Protein AF-A0A182T0W2-F1 (afdb_monomer)

Nearest PDB structures (foldseek):
  6d30-assembly1_A  TM=5.372E-01  e=3.776E-01  Homo sapiens
  5v1m-assembly1_A  TM=4.874E-01  e=2.687E-01  Homo sapiens
  3aei-assembly1_A  TM=3.161E-01  e=7.186E+00  Thermococcus sp. JCM 11816

InterPro domains:
  IPR009060 UBA-like superfamily [SSF46934] (22-67)
  IPR009097 Cyclic phosphodiesterase [SSF55144] (70-135)
  IPR015940 Ubiquitin-associated domain [PF22562] (23-66)
  IPR015940 Ubiquitin-associated domain [PS50030] (14-58)
  IPR015940 Ubiquitin-associated domain [SM00165] (19-57)

Solvent-accessible surface area (backbone atoms only — not comparable to full-atom values): 12554 Å² total; per-residue (Å²): 135,89,82,82,80,84,84,89,71,85,76,83,78,76,72,70,83,72,82,71,50,55,62,57,52,38,46,73,74,66,44,55,67,69,50,40,31,43,23,28,35,76,51,62,55,76,45,50,68,62,19,52,53,49,46,66,76,41,71,85,44,87,66,59,82,58,94,66,61,45,78,45,68,40,70,48,64,68,66,68,74,63,34,53,52,51,53,52,50,52,54,49,44,39,72,76,71,42,89,54,80,50,74,80,53,76,74,37,27,65,53,39,63,82,43,70,43,52,37,83,46,30,61,55,55,48,44,36,53,53,54,51,62,67,40,90,79,56,64,79,93,58,88,78,54,70,42,83,45,77,54,96,54,39,43,35,38,36,51,34,68,73,52,42,55,49,50,49,51,54,33,51,52,43,49,51,49,44,33,76,75,30,82,90,41,61,80,74,69,81,97,63,88,66,81,53,47,45,43,73,36,46,83,60,82,83,123

Secondary structure (DSSP, 8-state):
-PPPPP---------------HHHHHHHTT--HHHHHHHHHHTTT--HHHHHHHHHHTTT-TTTT---PEEEEEEEPP-THHHHHHHHHHHHHHHHH---GGGGS-S-EEEEEEEEE-GGGHHHHHHHHHHHHHSTT-S--SPPPEEEEE-SS-EEEEEPHHHHHHHHHHHHHHHHHHHHH-GGGGGG-SS-----BS---------

Sequence (207 aa):
MAALPPRKHPTPTKISKQHLTPLQILLQMGFPKHRAEKALAATGNRGVQLASDWLLAHVNDPFLDECAPREYILYACPTGPFLQQLENFWAQSRETCGWNGAHNFTPHITLVSFFKAPDECAPQLSKALKELMNLPGARIDRPIGLELYTSPNFMGFFVAEDDANYLKRLALQYVKEVSHSSEHLCWLLPPYLNPFVLLDLLETNLL

pLDDT: mean 79.29, std 18.55, range [27.72, 95.5]

Organism: NCBI:txid74869

Structure (mmCIF, N/CA/C/O backbone):
data_AF-A0A182T0W2-F1
#
_entry.id   AF-A0A182T0W2-F1
#
loop_
_atom_site.group_PDB
_atom_site.id
_atom_site.type_symbol
_atom_site.label_atom_id
_atom_site.label_alt_id
_atom_site.label_comp_id
_atom_site.label_asym_id
_atom_site.label_entity_id
_atom_site.label_seq_id
_atom_site.pdbx_PDB_ins_code
_atom_site.Cartn_x
_atom_site.Cartn_y
_atom_site.Cartn_z
_atom_site.occupancy
_atom_site.B_iso_or_equiv
_atom_site.auth_seq_id
_atom_site.auth_comp_id
_atom_site.auth_asym_id
_atom_site.auth_atom_id
_atom_site.pdbx_PDB_model_num
ATOM 1 N N . MET A 1 1 ? 65.888 -23.589 -6.785 1.00 45.94 1 MET A N 1
ATOM 2 C CA . MET A 1 1 ? 64.441 -23.296 -6.895 1.00 45.94 1 MET A CA 1
ATOM 3 C C . MET A 1 1 ? 64.304 -21.839 -7.314 1.00 45.94 1 MET A C 1
ATOM 5 O O . MET A 1 1 ? 64.905 -20.994 -6.667 1.00 45.94 1 MET A O 1
ATOM 9 N N . ALA A 1 2 ? 63.666 -21.566 -8.454 1.00 42.69 2 ALA A N 1
ATOM 10 C CA . ALA A 1 2 ? 63.665 -20.252 -9.102 1.00 42.69 2 ALA A CA 1
ATOM 11 C C . ALA A 1 2 ? 62.766 -19.238 -8.368 1.00 42.69 2 ALA A C 1
ATOM 13 O O . ALA A 1 2 ? 61.629 -19.556 -8.029 1.00 42.69 2 ALA A O 1
ATOM 14 N N . ALA A 1 3 ? 63.275 -18.025 -8.141 1.00 51.19 3 ALA A N 1
ATOM 15 C CA . ALA A 1 3 ? 62.521 -16.910 -7.571 1.00 51.19 3 ALA A CA 1
ATOM 16 C C . ALA A 1 3 ? 61.783 -16.140 -8.681 1.00 51.19 3 ALA A C 1
ATOM 18 O O . ALA A 1 3 ? 62.370 -15.817 -9.714 1.00 51.19 3 ALA A O 1
ATOM 19 N N . LEU A 1 4 ? 60.496 -15.855 -8.466 1.00 49.53 4 LEU A N 1
ATOM 20 C CA . LEU A 1 4 ? 59.667 -15.073 -9.387 1.00 49.53 4 LEU A CA 1
ATOM 21 C C . LEU A 1 4 ? 60.066 -13.582 -9.358 1.00 49.53 4 LEU A C 1
ATOM 23 O O . LEU A 1 4 ? 60.377 -13.061 -8.284 1.00 49.53 4 LEU A O 1
ATOM 27 N N . PRO A 1 5 ? 60.040 -12.871 -10.501 1.00 58.31 5 PRO A N 1
ATOM 28 C CA . PRO A 1 5 ? 60.439 -11.469 -10.561 1.00 58.31 5 PRO A CA 1
ATOM 29 C C . PRO A 1 5 ? 59.385 -10.532 -9.935 1.00 58.31 5 PRO A C 1
ATOM 31 O O . PRO A 1 5 ? 58.189 -10.836 -9.949 1.00 58.31 5 PRO A O 1
ATOM 34 N N . PRO A 1 6 ? 59.799 -9.360 -9.415 1.00 54.47 6 PRO A N 1
ATOM 35 C CA . PRO A 1 6 ? 58.902 -8.417 -8.757 1.00 54.47 6 PRO A CA 1
ATOM 36 C C . PRO A 1 6 ? 57.998 -7.719 -9.780 1.00 54.47 6 PRO A C 1
ATOM 38 O O . PRO A 1 6 ? 58.465 -7.116 -10.750 1.00 54.47 6 PRO A O 1
ATOM 41 N N . ARG A 1 7 ? 56.684 -7.770 -9.543 1.00 50.34 7 ARG A N 1
ATOM 42 C CA . ARG A 1 7 ? 55.667 -7.122 -10.380 1.00 50.34 7 ARG A CA 1
ATOM 43 C C . ARG A 1 7 ? 55.738 -5.600 -10.187 1.00 50.34 7 ARG A C 1
ATOM 45 O O . ARG A 1 7 ? 55.157 -5.047 -9.259 1.00 50.34 7 ARG A O 1
ATOM 52 N N . LYS A 1 8 ? 56.478 -4.913 -11.061 1.00 51.88 8 LYS A N 1
ATOM 53 C CA . LYS A 1 8 ? 56.436 -3.451 -11.209 1.00 51.88 8 LYS A CA 1
ATOM 54 C C . LYS A 1 8 ? 55.145 -3.107 -11.943 1.00 51.88 8 LYS A C 1
ATOM 56 O O . LYS A 1 8 ? 55.078 -3.411 -13.118 1.00 51.88 8 LYS A O 1
ATOM 61 N N . HIS A 1 9 ? 54.135 -2.602 -11.234 1.00 42.94 9 HIS A N 1
ATOM 62 C CA . HIS A 1 9 ? 53.026 -1.729 -11.672 1.00 42.94 9 HIS A CA 1
ATOM 63 C C . HIS A 1 9 ? 51.821 -1.971 -10.741 1.00 42.94 9 HIS A C 1
ATOM 65 O O . HIS A 1 9 ? 51.136 -2.985 -10.882 1.00 42.94 9 HIS A O 1
ATOM 71 N N . PRO A 1 10 ? 51.529 -1.062 -9.794 1.00 44.97 10 PRO A N 1
ATOM 72 C CA . PRO A 1 10 ? 50.215 -1.007 -9.174 1.00 44.97 10 PRO A CA 1
ATOM 73 C C . PRO A 1 10 ? 49.232 -0.507 -10.237 1.00 44.97 10 PRO A C 1
ATOM 75 O O . PRO A 1 10 ? 49.340 0.628 -10.700 1.00 44.97 10 PRO A O 1
ATOM 78 N N . THR A 1 11 ? 48.294 -1.351 -10.658 1.00 48.97 11 THR A N 1
ATOM 79 C CA . THR A 1 11 ? 47.145 -0.916 -11.456 1.00 48.97 11 THR A CA 1
ATOM 80 C C . THR A 1 11 ? 46.391 0.144 -10.648 1.00 48.97 11 THR A C 1
ATOM 82 O O . THR A 1 11 ? 46.035 -0.127 -9.498 1.00 48.97 11 THR A O 1
ATOM 85 N N . PRO A 1 12 ? 46.132 1.350 -11.180 1.00 43.62 12 PRO A N 1
ATOM 86 C CA . PRO A 1 12 ? 45.357 2.345 -10.464 1.00 43.62 12 PRO A CA 1
ATOM 87 C C . PRO A 1 12 ? 43.878 1.995 -10.621 1.00 43.62 12 PRO A C 1
ATOM 89 O O . PRO A 1 12 ? 43.153 2.645 -11.368 1.00 43.62 12 PRO A O 1
ATOM 92 N N . THR A 1 13 ? 43.393 0.977 -9.911 1.00 43.81 13 THR A N 1
ATOM 93 C CA . THR A 1 13 ? 41.950 0.771 -9.764 1.00 43.81 13 THR A CA 1
ATOM 94 C C . THR A 1 13 ? 41.436 1.770 -8.729 1.00 43.81 13 THR A C 1
ATOM 96 O O . THR A 1 13 ? 41.026 1.422 -7.625 1.00 43.81 13 THR A O 1
ATOM 99 N N . LYS A 1 14 ? 41.462 3.061 -9.082 1.00 42.50 14 LYS A N 1
ATOM 100 C CA . LYS A 1 14 ? 40.555 4.038 -8.480 1.00 42.50 14 LYS A CA 1
ATOM 101 C C . LYS A 1 14 ? 39.162 3.707 -9.008 1.00 42.50 14 LYS A C 1
ATOM 103 O O . LYS A 1 14 ? 38.668 4.355 -9.923 1.00 42.50 14 LYS A O 1
ATOM 108 N N . ILE A 1 15 ? 38.545 2.671 -8.441 1.00 47.75 15 ILE A N 1
ATOM 109 C CA . ILE A 1 15 ? 37.096 2.515 -8.498 1.00 47.75 15 ILE A CA 1
ATOM 110 C C . ILE A 1 15 ? 36.572 3.692 -7.686 1.00 47.75 15 ILE A C 1
ATOM 112 O O . ILE A 1 15 ? 36.505 3.643 -6.456 1.00 47.75 15 ILE A O 1
ATOM 116 N N . SER A 1 16 ? 36.267 4.797 -8.367 1.00 46.62 16 SER A N 1
ATOM 117 C CA . SER A 1 16 ? 35.262 5.702 -7.844 1.00 46.62 16 SER A CA 1
ATOM 118 C C . SER A 1 16 ? 34.059 4.808 -7.567 1.00 46.62 16 SER A C 1
ATOM 120 O O . SER A 1 16 ? 33.586 4.100 -8.455 1.00 46.62 16 SER A O 1
ATOM 122 N N . LYS A 1 17 ? 33.628 4.724 -6.308 1.00 50.34 17 LYS A N 1
ATOM 123 C CA . LYS A 1 17 ? 32.372 4.062 -5.959 1.00 50.34 17 LYS A CA 1
ATOM 124 C C . LYS A 1 17 ? 31.250 4.891 -6.587 1.00 50.34 17 LYS A C 1
ATOM 126 O O . LYS A 1 17 ? 30.609 5.683 -5.907 1.00 50.34 17 LYS A O 1
ATOM 131 N N . GLN A 1 18 ? 31.065 4.783 -7.901 1.00 57.34 18 GLN A N 1
ATOM 132 C CA . GLN A 1 18 ? 29.839 5.202 -8.549 1.00 57.34 18 GLN A CA 1
ATOM 133 C C . GLN A 1 18 ? 28.760 4.322 -7.939 1.00 57.34 18 GLN A C 1
ATOM 135 O O . GLN A 1 18 ? 28.786 3.099 -8.072 1.00 57.34 18 GLN A O 1
ATOM 140 N N . HIS A 1 19 ? 27.879 4.945 -7.167 1.00 74.88 19 HIS A N 1
ATOM 141 C CA . HIS A 1 19 ? 26.757 4.263 -6.558 1.00 74.88 19 HIS A CA 1
ATOM 142 C C . HIS A 1 19 ? 25.772 3.901 -7.675 1.00 74.88 19 HIS A C 1
ATOM 144 O O . HIS A 1 19 ? 24.922 4.709 -8.047 1.00 74.88 19 HIS A O 1
ATOM 150 N N . LEU A 1 20 ? 25.951 2.716 -8.264 1.00 85.06 20 LEU A N 1
ATOM 151 C CA . LEU A 1 20 ? 25.070 2.198 -9.303 1.00 85.06 20 LEU A CA 1
ATOM 152 C C . LEU A 1 20 ? 23.651 2.059 -8.747 1.00 85.06 20 LEU A C 1
ATOM 154 O O . LEU A 1 20 ? 23.441 1.646 -7.605 1.00 85.06 20 LEU A O 1
ATOM 158 N N . THR A 1 21 ? 22.669 2.416 -9.565 1.00 90.75 21 THR A N 1
ATOM 159 C CA . THR A 1 21 ? 21.258 2.212 -9.223 1.00 90.75 21 THR A CA 1
ATOM 160 C C . THR A 1 21 ? 20.923 0.715 -9.211 1.00 90.75 21 THR A C 1
ATOM 162 O O . THR A 1 21 ? 21.562 -0.055 -9.936 1.00 90.75 21 THR A O 1
ATOM 165 N N . PRO A 1 22 ? 19.898 0.275 -8.455 1.00 92.38 22 PRO A N 1
ATOM 166 C CA . PRO A 1 22 ? 19.466 -1.121 -8.474 1.00 92.38 22 PRO A CA 1
ATOM 167 C C . PRO A 1 22 ? 19.184 -1.650 -9.887 1.00 92.38 22 PRO A C 1
ATOM 169 O O . PRO A 1 22 ? 19.584 -2.762 -10.219 1.00 92.38 22 PRO A O 1
ATOM 172 N N . LEU A 1 23 ? 18.582 -0.820 -10.746 1.00 93.38 23 LEU A N 1
ATOM 173 C CA . LEU A 1 23 ? 18.335 -1.153 -12.148 1.00 93.38 23 LEU A CA 1
ATOM 174 C C . LEU A 1 23 ? 19.639 -1.408 -12.914 1.00 93.38 23 LEU A C 1
ATOM 176 O O . LEU A 1 23 ? 19.764 -2.430 -13.578 1.00 93.38 23 LEU A O 1
ATOM 180 N N . GLN A 1 24 ? 20.633 -0.524 -12.794 1.00 93.88 24 GLN A N 1
ATOM 181 C CA . GLN A 1 24 ? 21.927 -0.696 -13.469 1.00 93.88 24 GLN A CA 1
ATOM 182 C C . GLN A 1 24 ? 22.637 -1.985 -13.050 1.00 93.88 24 GLN A C 1
ATOM 184 O O . GLN A 1 24 ? 23.246 -2.641 -13.891 1.00 93.88 24 GLN A O 1
ATOM 189 N N . ILE A 1 25 ? 22.540 -2.362 -11.774 1.00 94.38 25 ILE A N 1
ATOM 190 C CA . ILE A 1 25 ? 23.131 -3.607 -11.277 1.00 94.38 25 ILE A CA 1
ATOM 191 C C . ILE A 1 25 ? 22.419 -4.817 -11.899 1.00 94.38 25 ILE A C 1
ATOM 193 O O . ILE A 1 25 ? 23.088 -5.717 -12.398 1.00 94.38 25 ILE A O 1
ATOM 197 N N . LEU A 1 26 ? 21.082 -4.822 -11.952 1.00 94.12 26 LEU A N 1
ATOM 198 C CA . LEU A 1 26 ? 20.315 -5.902 -12.593 1.00 94.12 26 LEU A CA 1
ATOM 199 C C . LEU A 1 26 ? 20.622 -6.028 -14.093 1.00 94.12 26 LEU A C 1
ATOM 201 O O . LEU A 1 26 ? 20.758 -7.138 -14.605 1.00 94.12 26 LEU A O 1
ATOM 205 N N . LEU A 1 27 ? 20.800 -4.902 -14.789 1.00 95.00 27 LEU A N 1
ATOM 206 C CA . LEU A 1 27 ? 21.224 -4.895 -16.191 1.00 95.00 27 LEU A CA 1
ATOM 207 C C . LEU A 1 27 ? 22.628 -5.498 -16.363 1.00 95.00 27 LEU A C 1
ATOM 209 O O . LEU A 1 27 ? 22.852 -6.275 -17.287 1.00 95.00 27 LEU A O 1
ATOM 213 N N . GLN A 1 28 ? 23.567 -5.191 -15.460 1.00 94.44 28 GLN A N 1
ATOM 214 C CA . GLN A 1 28 ? 24.909 -5.792 -15.461 1.00 94.44 28 GLN A CA 1
ATOM 215 C C . GLN A 1 28 ? 24.892 -7.298 -15.164 1.00 94.44 28 GLN A C 1
ATOM 217 O O . GLN A 1 28 ? 25.766 -8.016 -15.645 1.00 94.44 28 GLN A O 1
ATOM 222 N N . MET A 1 29 ? 23.897 -7.786 -14.416 1.00 93.12 29 MET A N 1
ATOM 223 C CA . MET A 1 29 ? 23.665 -9.221 -14.200 1.00 93.12 29 MET A CA 1
ATOM 224 C C . MET A 1 29 ? 23.093 -9.932 -15.440 1.00 93.12 29 MET A C 1
ATOM 226 O O . MET A 1 29 ? 23.006 -11.157 -15.446 1.00 93.12 29 MET A O 1
ATOM 230 N N . GLY A 1 30 ? 22.725 -9.188 -16.489 1.00 93.50 30 GLY A N 1
ATOM 231 C CA . GLY A 1 30 ? 22.199 -9.729 -17.742 1.00 93.50 30 GLY A CA 1
ATOM 232 C C . GLY A 1 30 ? 20.674 -9.815 -17.803 1.00 93.50 30 GLY A C 1
ATOM 233 O O . GLY A 1 30 ? 20.141 -10.374 -18.762 1.00 93.50 30 GLY A O 1
ATOM 234 N N . PHE A 1 31 ? 19.953 -9.263 -16.822 1.00 93.44 31 PHE A N 1
ATOM 235 C CA . PHE A 1 31 ? 18.496 -9.215 -16.892 1.00 93.44 31 PHE A CA 1
ATOM 236 C C . PHE A 1 31 ? 18.029 -8.172 -17.921 1.00 93.44 31 PHE A C 1
ATOM 238 O O . PHE A 1 31 ? 18.541 -7.048 -17.928 1.00 93.44 31 PHE A O 1
ATOM 245 N N . PRO A 1 32 ? 17.033 -8.493 -18.770 1.00 93.56 32 PRO A N 1
ATOM 246 C CA . PRO A 1 32 ? 16.402 -7.512 -19.646 1.00 93.56 32 PRO A CA 1
ATOM 247 C C . PRO A 1 32 ? 15.823 -6.334 -18.855 1.00 93.56 32 PRO A C 1
ATOM 249 O O . PRO A 1 32 ? 15.281 -6.525 -17.764 1.00 93.56 32 PRO A O 1
ATOM 252 N N . LYS A 1 33 ? 15.889 -5.125 -19.428 1.00 93.25 33 LYS A N 1
ATOM 253 C CA . LYS A 1 33 ? 15.449 -3.886 -18.765 1.00 93.25 33 LYS A CA 1
ATOM 254 C C . LYS A 1 33 ? 14.013 -3.974 -18.242 1.00 93.25 33 LYS A C 1
ATOM 256 O O . LYS A 1 33 ? 13.794 -3.697 -17.069 1.00 93.25 33 LYS A O 1
ATOM 261 N N . HIS A 1 34 ? 13.069 -4.415 -19.071 1.00 92.56 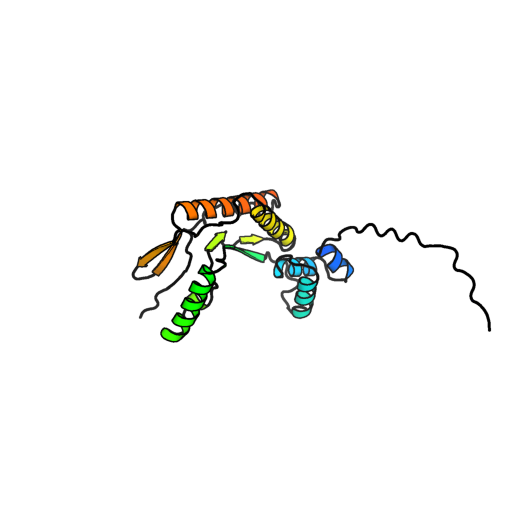34 HIS A N 1
ATOM 262 C CA . HIS A 1 34 ? 11.654 -4.481 -18.696 1.00 92.56 34 HIS A CA 1
ATOM 263 C C . HIS A 1 34 ? 11.402 -5.459 -17.540 1.00 92.56 34 HIS A C 1
ATOM 265 O O . HIS A 1 34 ? 10.650 -5.148 -16.623 1.00 92.56 34 HIS A O 1
ATOM 271 N N . ARG A 1 35 ? 12.086 -6.613 -17.527 1.00 93.69 35 ARG A N 1
ATOM 272 C CA . ARG A 1 35 ? 12.009 -7.576 -16.417 1.00 93.69 35 ARG A CA 1
ATOM 273 C C . ARG A 1 35 ? 12.622 -7.003 -15.143 1.00 93.69 35 ARG A C 1
ATOM 275 O O . ARG A 1 35 ? 12.036 -7.134 -14.073 1.00 93.69 35 ARG A O 1
ATOM 282 N N . ALA A 1 36 ? 13.777 -6.349 -15.255 1.00 94.62 36 ALA A N 1
ATOM 283 C CA . ALA A 1 36 ? 14.435 -5.711 -14.120 1.00 94.62 36 ALA A CA 1
ATOM 284 C C . ALA A 1 36 ? 13.558 -4.611 -13.497 1.00 94.62 36 ALA A C 1
ATOM 286 O O . ALA A 1 36 ? 13.408 -4.569 -12.278 1.00 94.62 36 ALA A O 1
ATOM 287 N N . GLU A 1 37 ? 12.931 -3.763 -14.314 1.00 93.69 37 GLU A N 1
ATOM 288 C CA . GLU A 1 37 ? 11.985 -2.736 -13.857 1.00 93.69 37 GLU A CA 1
ATOM 289 C C . GLU A 1 37 ? 10.754 -3.360 -13.199 1.00 93.69 37 GLU A C 1
ATOM 291 O O . GLU A 1 37 ? 10.415 -2.985 -1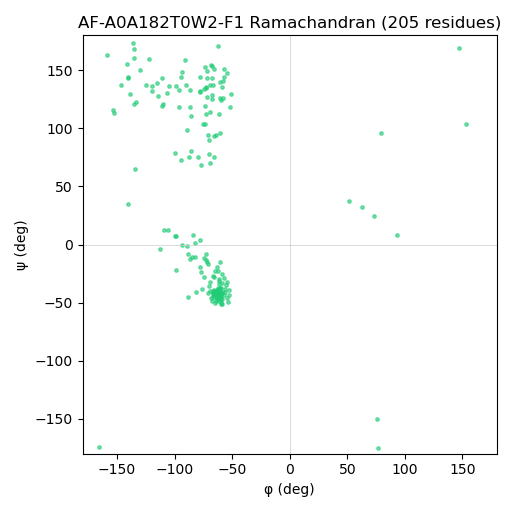2.077 1.00 93.69 37 GLU A O 1
ATOM 296 N N . LYS A 1 38 ? 10.151 -4.380 -13.822 1.00 93.81 38 LYS A N 1
ATOM 297 C CA . LYS A 1 38 ? 9.010 -5.110 -13.254 1.00 93.81 38 LYS A CA 1
ATOM 298 C C . LYS A 1 38 ? 9.333 -5.739 -11.901 1.00 93.81 38 LYS A C 1
ATOM 300 O O . LYS A 1 38 ? 8.525 -5.663 -10.977 1.00 93.81 38 LYS A O 1
ATOM 305 N N . ALA A 1 39 ? 10.521 -6.315 -11.751 1.00 94.31 39 ALA A N 1
ATOM 306 C CA . ALA A 1 39 ? 10.966 -6.906 -10.496 1.00 94.31 39 ALA A CA 1
ATOM 307 C C . ALA A 1 39 ? 11.228 -5.858 -9.410 1.00 94.31 39 ALA A C 1
ATOM 309 O O . ALA A 1 39 ? 10.864 -6.048 -8.246 1.00 94.31 39 ALA A O 1
ATOM 310 N N . LEU A 1 40 ? 11.823 -4.720 -9.777 1.00 93.94 40 LEU A N 1
ATOM 311 C CA . LEU A 1 40 ? 11.990 -3.593 -8.861 1.00 93.94 40 LEU A CA 1
ATOM 312 C C . LEU A 1 40 ? 10.633 -3.030 -8.426 1.00 93.94 40 LEU A C 1
ATOM 314 O O . LEU A 1 40 ? 10.454 -2.745 -7.244 1.00 93.94 40 LEU A O 1
ATOM 318 N N . ALA A 1 41 ? 9.666 -2.934 -9.337 1.00 92.06 41 ALA A N 1
ATOM 319 C CA . ALA A 1 41 ? 8.303 -2.524 -9.026 1.00 92.06 41 ALA A CA 1
ATOM 320 C C . ALA A 1 41 ? 7.598 -3.517 -8.091 1.00 92.06 41 ALA A C 1
ATOM 322 O O . ALA A 1 41 ? 7.071 -3.118 -7.053 1.00 92.06 41 ALA A O 1
ATOM 323 N N . ALA A 1 42 ? 7.665 -4.817 -8.394 1.00 91.06 42 ALA A N 1
ATOM 324 C CA . ALA A 1 42 ? 7.061 -5.880 -7.589 1.00 91.06 42 ALA A CA 1
ATOM 325 C C . ALA A 1 42 ? 7.626 -5.952 -6.161 1.00 91.06 42 ALA A C 1
ATOM 327 O O . ALA A 1 42 ? 6.927 -6.334 -5.226 1.00 91.06 42 ALA A O 1
ATOM 328 N N . THR A 1 43 ? 8.887 -5.559 -5.981 1.00 92.56 43 THR A N 1
ATOM 329 C CA . THR A 1 43 ? 9.580 -5.600 -4.684 1.00 92.56 43 THR A CA 1
ATOM 330 C C . THR A 1 43 ? 9.609 -4.250 -3.965 1.00 92.56 43 THR A C 1
ATOM 332 O O . THR A 1 43 ? 10.275 -4.111 -2.935 1.00 92.56 43 THR A O 1
ATOM 335 N N . GLY A 1 44 ? 8.899 -3.238 -4.481 1.00 87.88 44 GLY A N 1
ATOM 336 C CA . GLY A 1 44 ? 8.836 -1.900 -3.887 1.00 87.88 44 GLY A CA 1
ATOM 337 C C . GLY A 1 44 ? 10.191 -1.187 -3.851 1.00 87.88 44 GLY A C 1
ATOM 338 O O . GLY A 1 44 ? 10.490 -0.467 -2.898 1.00 87.88 44 GLY A O 1
ATOM 339 N N . ASN A 1 45 ? 11.048 -1.454 -4.841 1.00 88.81 45 ASN A N 1
ATOM 340 C CA . ASN A 1 45 ? 12.385 -0.884 -4.997 1.00 88.81 45 ASN A CA 1
ATOM 341 C C . ASN A 1 45 ? 13.261 -1.009 -3.728 1.00 88.81 45 ASN A C 1
ATOM 343 O O . ASN A 1 45 ? 14.010 -0.097 -3.362 1.00 88.81 45 ASN A O 1
ATOM 347 N N . ARG A 1 46 ? 13.144 -2.141 -3.018 1.00 87.94 46 ARG A N 1
ATOM 348 C CA . ARG A 1 46 ? 13.848 -2.404 -1.748 1.00 87.94 46 ARG A CA 1
ATOM 349 C C . ARG A 1 46 ? 15.288 -2.893 -1.919 1.00 87.94 46 ARG A C 1
ATOM 351 O O . ARG A 1 46 ? 16.031 -2.926 -0.943 1.00 87.94 46 ARG A O 1
ATOM 358 N N . GLY A 1 47 ? 15.699 -3.237 -3.137 1.00 90.25 47 GLY A N 1
ATOM 359 C CA . GLY A 1 47 ? 17.084 -3.573 -3.454 1.00 90.25 47 GLY A CA 1
ATOM 360 C C . GLY A 1 47 ? 17.220 -4.624 -4.549 1.00 90.25 47 GLY A C 1
ATOM 361 O O . GLY A 1 47 ? 16.254 -5.274 -4.937 1.00 90.25 47 GLY A O 1
ATOM 362 N N . VAL A 1 48 ? 18.456 -4.794 -5.020 1.00 94.25 48 VAL A N 1
ATOM 363 C CA . VAL A 1 48 ? 18.803 -5.731 -6.100 1.00 94.25 48 VAL A CA 1
ATOM 364 C C . VAL A 1 48 ? 18.522 -7.174 -5.703 1.00 94.25 48 VAL A C 1
ATOM 366 O O . VAL A 1 48 ? 17.973 -7.911 -6.507 1.00 94.25 48 VAL A O 1
ATOM 369 N N . GLN A 1 49 ? 18.865 -7.574 -4.474 1.00 94.25 49 GLN A N 1
ATOM 370 C CA . GLN A 1 49 ? 18.727 -8.966 -4.038 1.00 94.25 49 GLN A CA 1
ATOM 371 C C . GLN A 1 49 ? 17.275 -9.448 -4.135 1.00 94.25 49 GLN A C 1
ATOM 373 O O . GLN A 1 49 ? 17.003 -10.436 -4.804 1.00 94.25 49 GLN A O 1
ATOM 378 N N . LEU A 1 50 ? 16.339 -8.685 -3.559 1.00 94.00 50 LEU A N 1
ATOM 379 C CA . LEU A 1 50 ? 14.915 -9.020 -3.602 1.00 94.00 50 LEU A CA 1
ATOM 380 C C . LEU A 1 50 ? 14.379 -9.052 -5.037 1.00 94.00 50 LEU A C 1
ATOM 382 O O . LEU A 1 50 ? 13.603 -9.939 -5.373 1.00 94.00 50 LEU A O 1
ATOM 386 N N . ALA A 1 51 ? 14.796 -8.108 -5.886 1.00 94.50 51 ALA A N 1
ATOM 387 C CA . ALA A 1 51 ? 14.380 -8.076 -7.285 1.00 94.50 51 ALA A CA 1
ATOM 388 C C . ALA A 1 51 ? 14.926 -9.277 -8.077 1.00 94.50 51 ALA A C 1
ATOM 390 O O . ALA A 1 51 ? 14.188 -9.889 -8.845 1.00 94.50 51 ALA A O 1
ATOM 391 N N . SER A 1 52 ? 16.185 -9.658 -7.857 1.00 95.12 52 SER A N 1
ATOM 392 C CA . SER A 1 52 ? 16.788 -10.852 -8.458 1.00 95.12 52 SER A CA 1
ATOM 393 C C . SER A 1 52 ? 16.080 -12.130 -8.012 1.00 95.12 52 SER A C 1
ATOM 395 O O . SER A 1 52 ? 15.733 -12.956 -8.852 1.00 95.12 52 SER A O 1
ATOM 397 N N . ASP A 1 53 ? 15.810 -12.276 -6.714 1.00 95.50 53 ASP A N 1
ATOM 398 C CA . ASP A 1 53 ? 15.102 -13.441 -6.175 1.00 95.50 53 ASP A CA 1
ATOM 399 C C . ASP A 1 53 ? 13.674 -13.523 -6.739 1.00 95.50 53 ASP A C 1
ATOM 401 O O . ASP A 1 53 ? 13.214 -14.597 -7.131 1.00 95.50 53 ASP A O 1
ATOM 405 N N . TRP A 1 54 ? 12.998 -12.376 -6.873 1.00 95.25 54 TRP A N 1
ATOM 406 C CA . TRP A 1 54 ? 11.687 -12.293 -7.512 1.00 95.25 54 TRP A CA 1
ATOM 407 C C . TRP A 1 54 ? 11.740 -12.736 -8.981 1.00 95.25 54 TRP A C 1
ATOM 409 O O . TRP A 1 54 ? 10.913 -13.545 -9.396 1.00 95.25 54 TRP A O 1
ATOM 419 N N . LEU A 1 55 ? 12.735 -12.285 -9.755 1.00 94.62 55 LEU A N 1
ATOM 420 C CA . LEU A 1 55 ? 12.915 -12.693 -11.156 1.00 94.62 55 LEU A CA 1
ATOM 421 C C . LEU A 1 55 ? 13.111 -14.198 -11.308 1.00 94.62 55 LEU A C 1
ATOM 423 O O . LEU A 1 55 ? 12.539 -14.804 -12.211 1.00 94.62 55 LEU A O 1
ATOM 427 N N . LEU A 1 56 ? 13.911 -14.798 -10.428 1.00 93.00 56 LEU A N 1
ATOM 428 C CA . LEU A 1 56 ? 14.171 -16.235 -10.446 1.00 93.00 56 LEU A CA 1
ATOM 429 C C . LEU A 1 56 ? 12.912 -17.034 -10.099 1.00 93.00 56 LEU A C 1
ATOM 431 O O . LEU A 1 56 ? 12.629 -18.037 -10.752 1.00 93.00 56 LEU A O 1
ATOM 435 N N . ALA A 1 57 ? 12.127 -16.567 -9.127 1.00 94.19 57 ALA A N 1
ATOM 436 C CA . ALA A 1 57 ? 10.865 -17.201 -8.754 1.00 94.19 57 ALA A CA 1
ATOM 437 C C . ALA A 1 57 ? 9.796 -17.122 -9.862 1.00 94.19 57 ALA A C 1
ATOM 439 O O . ALA A 1 57 ? 8.946 -18.005 -9.945 1.00 94.19 57 ALA A O 1
ATOM 440 N N . HIS A 1 58 ? 9.855 -16.105 -10.730 1.00 93.00 58 HIS A N 1
ATOM 441 C CA . HIS A 1 58 ? 8.850 -15.845 -11.770 1.00 93.00 58 HIS A CA 1
ATOM 442 C C . HIS A 1 58 ? 9.351 -16.138 -13.192 1.00 93.00 58 HIS A C 1
ATOM 444 O O . HIS A 1 58 ? 8.692 -15.776 -14.159 1.00 93.00 58 HIS A O 1
ATOM 450 N N . VAL A 1 59 ? 10.492 -16.816 -13.362 1.00 91.56 59 VAL A N 1
ATOM 451 C CA . VAL A 1 59 ? 11.110 -17.043 -14.686 1.00 91.56 59 VAL A CA 1
ATOM 452 C C . VAL A 1 59 ? 10.194 -17.762 -15.691 1.00 91.56 59 VAL A C 1
ATOM 454 O O . VAL A 1 59 ? 10.318 -17.535 -16.893 1.00 91.56 59 VAL A O 1
ATOM 457 N N . ASN A 1 60 ? 9.270 -18.591 -15.195 1.00 89.75 60 ASN A N 1
ATOM 458 C CA . ASN A 1 60 ? 8.310 -19.363 -15.992 1.00 89.75 60 ASN A CA 1
ATOM 459 C C . ASN A 1 60 ? 6.908 -18.724 -16.049 1.00 89.75 60 ASN A C 1
ATOM 461 O O . ASN A 1 60 ? 5.974 -19.363 -16.530 1.00 89.75 60 ASN A O 1
ATOM 465 N N . ASP A 1 61 ? 6.734 -17.508 -15.526 1.00 90.56 61 ASP A N 1
ATOM 466 C CA . ASP A 1 61 ? 5.455 -16.800 -15.559 1.00 90.56 61 ASP A CA 1
ATOM 467 C C . ASP A 1 61 ? 5.175 -16.277 -16.985 1.00 90.56 61 ASP A C 1
ATOM 469 O O . ASP A 1 61 ? 5.960 -15.470 -17.500 1.00 90.56 61 ASP A O 1
ATOM 473 N N . PRO A 1 62 ? 4.075 -16.697 -17.645 1.00 87.81 62 PRO A N 1
ATOM 474 C CA . PRO A 1 62 ? 3.725 -16.222 -18.985 1.00 87.81 62 PRO A CA 1
ATOM 475 C C . PRO A 1 62 ? 3.460 -14.708 -19.038 1.00 87.81 62 PRO A C 1
ATOM 477 O O . PRO A 1 62 ? 3.611 -14.105 -20.099 1.00 87.81 62 PRO A O 1
ATOM 480 N N . PHE A 1 63 ? 3.120 -14.082 -17.908 1.00 85.94 63 PHE A N 1
ATOM 481 C CA . PHE A 1 63 ? 2.828 -12.651 -17.800 1.00 85.94 63 PHE A CA 1
ATOM 482 C C . PHE A 1 63 ? 4.080 -11.801 -17.497 1.00 85.94 63 PHE A C 1
ATOM 484 O O . PHE A 1 63 ? 4.020 -10.565 -17.420 1.00 85.94 63 PHE A O 1
ATOM 491 N N . LEU A 1 64 ? 5.256 -12.428 -17.347 1.00 87.00 64 LEU A N 1
ATOM 492 C CA . LEU A 1 64 ? 6.496 -11.736 -16.982 1.00 87.00 64 LEU A CA 1
ATOM 493 C C . LEU A 1 64 ? 6.911 -10.679 -18.015 1.00 87.00 64 LEU A C 1
ATOM 495 O O . LEU A 1 64 ? 7.415 -9.620 -17.640 1.00 87.00 64 LEU A O 1
ATOM 499 N N . ASP A 1 65 ? 6.648 -10.916 -19.298 1.00 88.38 65 ASP A N 1
ATOM 500 C CA . ASP A 1 65 ? 7.016 -10.001 -20.385 1.00 88.38 65 ASP A CA 1
ATOM 501 C C . ASP A 1 65 ? 5.902 -9.019 -20.778 1.00 88.38 65 ASP A C 1
ATOM 503 O O . ASP A 1 65 ? 6.111 -8.167 -21.640 1.00 88.38 65 ASP A O 1
ATOM 507 N N . GLU A 1 66 ? 4.731 -9.081 -20.139 1.00 87.75 66 GLU A N 1
ATOM 508 C CA . GLU A 1 66 ? 3.631 -8.176 -20.471 1.00 87.75 66 GLU A CA 1
ATOM 509 C C . GLU A 1 66 ? 3.911 -6.728 -20.068 1.00 87.75 66 GLU A C 1
ATOM 511 O O . GLU A 1 66 ? 4.362 -6.443 -18.956 1.00 87.75 66 GLU A O 1
ATOM 516 N N . CYS A 1 67 ? 3.575 -5.797 -20.957 1.00 80.75 67 CYS A N 1
ATOM 517 C CA . CYS A 1 67 ? 3.697 -4.367 -20.713 1.00 80.75 67 CYS A CA 1
ATOM 518 C C . CYS A 1 67 ? 2.361 -3.807 -20.200 1.00 80.75 67 CYS A C 1
ATOM 520 O O . CYS A 1 67 ? 1.638 -3.130 -20.931 1.00 80.75 67 CYS A O 1
ATOM 522 N N . ALA A 1 68 ? 2.021 -4.121 -18.949 1.00 85.12 68 ALA A N 1
ATOM 523 C CA . ALA A 1 68 ? 0.837 -3.599 -18.271 1.00 85.12 68 ALA A CA 1
ATOM 524 C C . ALA A 1 68 ? 1.246 -2.724 -17.075 1.00 85.12 68 ALA A C 1
ATOM 526 O O . ALA A 1 68 ? 2.171 -3.089 -16.346 1.00 85.12 68 ALA A O 1
ATOM 527 N N . PRO A 1 69 ? 0.582 -1.576 -16.844 1.00 86.50 69 PRO A N 1
ATOM 528 C CA . PRO A 1 69 ? 0.872 -0.754 -15.680 1.00 86.50 69 PRO A CA 1
ATOM 529 C C . PRO A 1 69 ? 0.465 -1.491 -14.400 1.00 86.50 69 PRO A C 1
ATOM 531 O O . PRO A 1 69 ? -0.612 -2.088 -14.323 1.00 86.50 69 PRO A O 1
ATOM 534 N N . ARG A 1 70 ? 1.322 -1.415 -13.382 1.00 88.12 70 ARG A N 1
ATOM 535 C CA . ARG A 1 70 ? 1.085 -2.006 -12.067 1.00 88.12 70 ARG A CA 1
ATOM 536 C C . ARG A 1 70 ? 0.123 -1.144 -11.266 1.00 88.12 70 ARG A C 1
ATOM 538 O O . ARG A 1 70 ? 0.168 0.081 -11.341 1.00 88.12 70 ARG A O 1
ATOM 545 N N . GLU A 1 71 ? -0.722 -1.794 -10.481 1.00 87.69 71 GLU A N 1
ATOM 546 C CA . GLU A 1 71 ? -1.609 -1.125 -9.540 1.00 87.69 71 GLU A CA 1
ATOM 547 C C . GLU A 1 71 ? -0.934 -0.954 -8.172 1.00 87.69 71 GLU A C 1
ATOM 549 O O . GLU A 1 71 ? -0.249 -1.853 -7.680 1.00 87.69 71 GLU A O 1
ATOM 554 N N . TYR A 1 72 ? -1.111 0.221 -7.578 1.00 88.25 72 TYR A N 1
ATOM 555 C CA . TYR A 1 72 ? -0.531 0.653 -6.316 1.00 88.25 72 TYR A CA 1
ATOM 556 C C . TYR A 1 72 ? -1.625 1.208 -5.413 1.00 88.25 72 TYR A C 1
ATOM 558 O O . TYR A 1 72 ? -2.598 1.792 -5.880 1.00 88.25 72 TYR A O 1
ATOM 566 N N . ILE A 1 73 ? -1.423 1.071 -4.109 1.00 89.81 73 ILE A N 1
ATOM 567 C CA . ILE A 1 73 ? -2.261 1.648 -3.062 1.00 89.81 73 ILE A CA 1
ATOM 568 C C . ILE A 1 73 ? -1.343 2.137 -1.943 1.00 89.81 73 ILE A C 1
ATOM 570 O O . ILE A 1 73 ? -0.297 1.528 -1.695 1.00 89.81 73 ILE A O 1
ATOM 574 N N . LEU A 1 74 ? -1.689 3.250 -1.294 1.00 88.62 74 LEU A N 1
ATOM 575 C CA . LEU A 1 74 ? -0.907 3.771 -0.173 1.00 88.62 74 LEU A CA 1
ATOM 576 C C . LEU A 1 74 ? -1.675 3.599 1.131 1.00 88.62 74 LEU A C 1
ATOM 578 O O . LEU A 1 74 ? -2.749 4.174 1.311 1.00 88.62 74 LEU A O 1
ATOM 582 N N . TYR A 1 75 ? -1.063 2.870 2.057 1.00 90.56 75 TYR A N 1
ATOM 583 C CA . TYR A 1 75 ? -1.589 2.632 3.392 1.00 90.56 75 TYR A CA 1
ATOM 584 C C . TYR A 1 75 ? -0.758 3.333 4.466 1.00 90.56 75 TYR A C 1
ATOM 586 O O . TYR A 1 75 ? 0.470 3.370 4.391 1.00 90.56 75 TYR A O 1
ATOM 594 N N . ALA A 1 76 ? -1.434 3.829 5.499 1.00 88.12 76 ALA A N 1
ATOM 595 C CA . ALA A 1 76 ? -0.834 4.066 6.804 1.00 88.12 76 ALA A CA 1
ATOM 596 C C . ALA A 1 76 ? -1.122 2.858 7.696 1.00 88.12 76 ALA A C 1
ATOM 598 O O . ALA A 1 76 ? -2.279 2.548 7.975 1.00 88.12 76 ALA A O 1
ATOM 599 N N . CYS A 1 77 ? -0.070 2.177 8.142 1.00 88.44 77 CYS A N 1
ATOM 600 C CA . CYS A 1 77 ? -0.194 1.025 9.028 1.00 88.44 77 CYS A CA 1
ATOM 601 C C . CYS A 1 77 ? 0.065 1.453 10.481 1.00 88.44 77 CYS A C 1
ATOM 603 O O . CYS A 1 77 ? 1.025 2.190 10.729 1.00 88.44 77 CYS A O 1
ATOM 605 N N . PRO A 1 78 ? -0.745 0.995 11.451 1.00 88.12 78 PRO A N 1
ATOM 606 C CA . PRO A 1 78 ? -0.485 1.241 12.859 1.00 88.12 78 PRO A CA 1
ATOM 607 C C . PRO A 1 78 ? 0.796 0.522 13.292 1.00 88.12 78 PRO A C 1
ATOM 609 O O . PRO A 1 78 ? 1.161 -0.525 12.760 1.00 88.12 78 PRO A O 1
ATOM 612 N N . THR A 1 79 ? 1.482 1.079 14.287 1.00 87.06 79 THR A N 1
ATOM 613 C CA . THR A 1 79 ? 2.711 0.501 14.848 1.00 87.06 79 THR A CA 1
ATOM 614 C C . THR A 1 79 ? 2.687 0.552 16.371 1.00 87.06 79 THR A C 1
ATOM 616 O O . THR A 1 79 ? 1.952 1.345 16.959 1.00 87.06 79 THR A O 1
ATOM 619 N N . GLY A 1 80 ? 3.516 -0.265 17.023 1.00 88.88 80 GLY A N 1
ATOM 620 C CA . GLY A 1 80 ? 3.669 -0.243 18.479 1.00 88.88 80 GLY A CA 1
ATOM 621 C C . GLY A 1 80 ? 2.502 -0.907 19.229 1.00 88.88 80 GLY A C 1
ATOM 622 O O . GLY A 1 80 ? 1.897 -1.840 18.701 1.00 88.88 80 GLY A O 1
ATOM 623 N N . PRO A 1 81 ? 2.176 -0.458 20.458 1.00 89.56 81 PRO A N 1
ATOM 624 C CA . PRO A 1 81 ? 1.172 -1.110 21.307 1.00 89.56 81 PRO A CA 1
ATOM 625 C C . PRO A 1 81 ? -0.221 -1.194 20.677 1.00 89.56 81 PRO A C 1
ATOM 627 O O . PRO A 1 81 ? -0.938 -2.166 20.890 1.00 89.56 81 PRO A O 1
ATOM 630 N N . PHE A 1 82 ? -0.597 -0.196 19.873 1.00 86.88 82 PHE A N 1
ATOM 631 C CA . PHE A 1 82 ? -1.891 -0.192 19.198 1.00 86.88 82 PHE A CA 1
ATOM 632 C C . PHE A 1 82 ? -2.005 -1.319 18.161 1.00 86.88 82 PHE A C 1
ATOM 634 O O . PHE A 1 82 ? -3.025 -1.999 18.106 1.00 86.88 82 PHE A O 1
ATOM 641 N N . LEU A 1 83 ? -0.935 -1.591 17.403 1.00 88.88 83 LEU A N 1
ATOM 642 C CA . LEU A 1 83 ? -0.901 -2.726 16.477 1.00 88.88 83 LEU A CA 1
ATOM 643 C C . LEU A 1 83 ? -1.100 -4.054 17.221 1.00 88.88 83 LEU A C 1
ATOM 645 O O . LEU A 1 83 ? -1.913 -4.864 16.796 1.00 88.88 83 LEU A O 1
ATOM 649 N N . GLN A 1 84 ? -0.438 -4.240 18.367 1.00 92.00 84 GLN A N 1
ATOM 650 C CA . GLN A 1 84 ? -0.587 -5.462 19.167 1.00 92.00 84 GLN A CA 1
ATOM 651 C C . GLN A 1 84 ? -2.027 -5.668 19.651 1.00 92.00 84 GLN A C 1
ATOM 653 O O . GLN A 1 84 ? -2.524 -6.790 19.672 1.00 92.00 84 GLN A O 1
ATOM 658 N N . GLN A 1 85 ? -2.722 -4.590 20.026 1.00 90.94 85 GLN A N 1
ATOM 659 C CA . GLN A 1 85 ? -4.135 -4.669 20.405 1.00 90.94 85 GLN A CA 1
ATOM 660 C C . GLN A 1 85 ? -5.011 -5.121 19.231 1.00 90.94 85 GLN A C 1
ATOM 662 O O . GLN A 1 85 ? -5.876 -5.977 19.417 1.00 90.94 85 GLN A O 1
ATOM 667 N N . LEU A 1 86 ? -4.760 -4.596 18.028 1.00 89.94 86 LEU A N 1
ATOM 668 C CA . LEU A 1 86 ? -5.479 -4.996 16.817 1.00 89.94 86 LEU A CA 1
ATOM 669 C C . LEU A 1 86 ? -5.187 -6.450 16.436 1.00 89.94 86 LEU A C 1
ATOM 671 O O . LEU A 1 86 ? -6.113 -7.175 16.090 1.00 89.94 86 LEU A O 1
ATOM 675 N N . GLU A 1 87 ? -3.936 -6.900 16.540 1.00 90.94 87 GLU A N 1
ATOM 676 C CA . GLU A 1 87 ? -3.547 -8.292 16.276 1.00 90.94 87 GLU A CA 1
ATOM 677 C C . GLU A 1 87 ? -4.187 -9.265 17.275 1.00 90.94 87 GLU A C 1
ATOM 679 O O . GLU A 1 87 ? -4.698 -10.313 16.877 1.00 90.94 87 GLU A O 1
ATOM 684 N N . ASN A 1 88 ? -4.230 -8.903 18.561 1.00 93.56 88 ASN A N 1
ATOM 685 C CA . ASN A 1 88 ? -4.904 -9.698 19.587 1.00 93.56 88 ASN A CA 1
ATOM 686 C C . ASN A 1 88 ? -6.411 -9.792 19.318 1.00 93.56 88 ASN A C 1
ATOM 688 O O . ASN A 1 88 ? -6.979 -10.882 19.374 1.00 93.56 88 ASN A O 1
ATOM 692 N N . PHE A 1 89 ? -7.052 -8.669 18.982 1.00 90.19 89 PHE A N 1
ATOM 693 C CA . PHE A 1 89 ? -8.466 -8.646 18.611 1.00 90.19 89 PHE A CA 1
ATOM 694 C C . PHE A 1 89 ? -8.737 -9.471 17.346 1.00 90.19 89 PHE A C 1
ATOM 696 O O . PHE A 1 89 ? -9.699 -10.236 17.292 1.00 90.19 89 PHE A O 1
ATOM 703 N N . TRP A 1 90 ? -7.871 -9.368 16.338 1.00 90.38 90 TRP A N 1
ATOM 704 C CA . TRP A 1 90 ? -7.946 -10.163 15.114 1.00 90.38 90 TRP A CA 1
ATOM 705 C C . TRP A 1 90 ? -7.866 -11.664 15.422 1.00 90.38 90 TRP A C 1
ATOM 707 O O . TRP A 1 90 ? -8.695 -12.443 14.960 1.00 90.38 90 TRP A O 1
ATOM 717 N N . ALA A 1 91 ? -6.920 -12.081 16.268 1.00 91.81 91 ALA A N 1
ATOM 718 C CA . ALA A 1 91 ? -6.773 -13.483 16.650 1.00 91.81 91 ALA A CA 1
ATOM 719 C C . ALA A 1 91 ? -7.992 -13.995 17.434 1.00 91.81 91 ALA A C 1
ATOM 721 O O . ALA A 1 91 ? -8.519 -15.064 17.121 1.00 91.81 91 ALA A O 1
ATOM 722 N N . GLN A 1 92 ? -8.466 -13.210 18.405 1.00 93.25 92 GLN A N 1
ATOM 723 C CA . GLN A 1 92 ? -9.609 -13.557 19.247 1.00 93.25 92 GLN A CA 1
ATOM 724 C C . GLN A 1 92 ? -10.924 -13.604 18.457 1.00 93.25 92 GLN A C 1
ATOM 726 O O . GLN A 1 92 ? -11.740 -14.503 18.668 1.00 93.25 92 GLN A O 1
ATOM 731 N N . SER A 1 93 ? -11.142 -12.659 17.540 1.00 90.38 93 SER A N 1
ATOM 732 C CA . SER A 1 93 ? -12.337 -12.634 16.688 1.00 90.38 93 SER A CA 1
ATOM 733 C C . SER A 1 93 ? -12.369 -13.822 15.729 1.00 90.38 93 SER A C 1
ATOM 735 O O . SER A 1 93 ? -13.421 -14.445 15.594 1.00 90.38 93 SER A O 1
ATOM 737 N N . ARG A 1 94 ? -11.222 -14.221 15.167 1.00 90.44 94 ARG A N 1
ATOM 738 C CA . ARG A 1 94 ? -11.109 -15.441 14.357 1.00 90.44 94 ARG A CA 1
ATOM 739 C C . ARG A 1 94 ? -11.460 -16.701 15.142 1.00 90.44 94 ARG A C 1
ATOM 741 O O . ARG A 1 94 ? -12.103 -17.596 14.604 1.00 90.44 94 ARG A O 1
ATOM 748 N N . GLU A 1 95 ? -11.013 -16.791 16.392 1.00 94.50 95 GLU A N 1
ATOM 749 C CA . GLU A 1 95 ? -11.283 -17.944 17.259 1.00 94.50 95 GLU A CA 1
ATOM 750 C C . GLU A 1 95 ? -12.750 -17.998 17.703 1.00 94.50 95 GLU A C 1
ATOM 752 O O . GLU A 1 95 ? -13.364 -19.061 17.686 1.00 94.50 95 GLU A O 1
ATOM 757 N N . THR A 1 96 ? -13.330 -16.848 18.052 1.00 93.94 96 THR A N 1
ATOM 758 C CA . THR A 1 96 ? -14.686 -16.771 18.618 1.00 93.94 96 THR A CA 1
ATOM 759 C C . THR A 1 96 ? -15.775 -16.821 17.546 1.00 93.94 96 THR A C 1
ATOM 761 O O . THR A 1 96 ? -16.806 -17.461 17.739 1.00 93.94 96 THR A O 1
ATOM 764 N N . CYS A 1 97 ? -15.562 -16.136 16.421 1.00 90.44 97 CYS A N 1
ATOM 765 C CA . CYS A 1 97 ? -16.577 -15.912 15.388 1.00 90.44 97 CYS A CA 1
ATOM 766 C C . CYS A 1 97 ? -16.262 -16.630 14.066 1.00 90.44 97 CYS A C 1
ATOM 768 O O . CYS A 1 97 ? -17.061 -16.571 13.134 1.00 90.44 97 CYS A O 1
ATOM 770 N N . GLY A 1 98 ? -15.109 -17.296 13.967 1.00 91.88 98 GLY A N 1
ATOM 771 C CA . GLY A 1 98 ? -14.628 -17.887 12.725 1.00 91.88 98 GLY A CA 1
ATOM 772 C C . GLY A 1 98 ? -14.044 -16.858 11.754 1.00 91.88 98 GLY A C 1
ATOM 773 O O . GLY A 1 98 ? -13.887 -15.672 12.050 1.00 91.88 98 GLY A O 1
ATOM 774 N N . TRP A 1 99 ? -13.686 -17.335 10.563 1.00 89.38 99 TRP A N 1
ATOM 775 C CA . TRP A 1 99 ? -13.137 -16.487 9.509 1.00 89.38 99 TRP A CA 1
ATOM 776 C C . TRP A 1 99 ? -14.220 -15.594 8.894 1.00 89.38 99 TRP A C 1
ATOM 778 O O . TRP A 1 99 ? -15.292 -16.064 8.525 1.00 89.38 99 TRP A O 1
ATOM 788 N N . ASN A 1 100 ? -13.900 -14.317 8.707 1.00 85.06 100 ASN A N 1
ATOM 789 C CA . ASN A 1 100 ? -14.731 -13.348 7.990 1.00 85.06 100 ASN A CA 1
ATOM 790 C C . ASN A 1 100 ? -13.870 -12.488 7.047 1.00 85.06 100 ASN A C 1
ATOM 792 O O . ASN A 1 100 ? -12.642 -12.569 7.078 1.00 85.06 100 ASN A O 1
ATOM 796 N N . GLY A 1 101 ? -14.509 -11.644 6.232 1.00 81.44 101 GLY A N 1
ATOM 797 C CA . GLY A 1 101 ? -13.830 -10.804 5.239 1.00 81.44 101 GLY A CA 1
ATOM 798 C C . GLY A 1 101 ? -12.731 -9.895 5.804 1.00 81.44 101 GLY A C 1
ATOM 799 O O . GLY A 1 101 ? -11.696 -9.737 5.157 1.00 81.44 101 GLY A O 1
ATOM 800 N N . ALA A 1 102 ? -12.895 -9.377 7.026 1.00 79.06 102 ALA A N 1
ATOM 801 C CA . ALA A 1 102 ? -11.913 -8.500 7.669 1.00 79.06 102 ALA A CA 1
ATOM 802 C C . ALA A 1 102 ? -10.579 -9.215 7.950 1.00 79.06 102 ALA A C 1
ATOM 804 O O . ALA A 1 102 ? -9.532 -8.574 8.013 1.00 79.06 102 ALA A O 1
ATOM 805 N N . HIS A 1 103 ? -10.583 -10.550 8.042 1.00 86.19 103 HIS A N 1
ATOM 806 C CA . HIS A 1 103 ? -9.365 -11.326 8.268 1.00 86.19 103 HIS A CA 1
ATOM 807 C C . HIS A 1 103 ? -8.429 -11.378 7.054 1.00 86.19 103 HIS A C 1
ATOM 809 O O . HIS A 1 103 ? -7.258 -11.723 7.204 1.00 86.19 103 HIS A O 1
ATOM 815 N N . ASN A 1 104 ? -8.912 -11.005 5.866 1.00 87.19 104 ASN A N 1
ATOM 816 C CA . ASN A 1 104 ? -8.088 -10.928 4.659 1.00 87.19 104 ASN A CA 1
ATOM 817 C C . ASN A 1 104 ? -7.157 -9.707 4.644 1.00 87.19 104 ASN A C 1
ATOM 819 O O . ASN A 1 104 ? -6.272 -9.624 3.793 1.00 87.19 104 ASN A O 1
ATOM 823 N N . PHE A 1 105 ? -7.358 -8.755 5.558 1.00 84.81 105 PHE A N 1
ATOM 824 C CA . PHE A 1 105 ? -6.668 -7.476 5.545 1.00 84.81 105 PHE A CA 1
ATOM 825 C C . PHE A 1 105 ? -5.857 -7.280 6.822 1.00 84.81 105 PHE A C 1
ATOM 827 O O . PHE A 1 105 ? -6.313 -7.544 7.934 1.00 84.81 105 PHE A O 1
ATOM 834 N N . THR A 1 106 ? -4.634 -6.780 6.667 1.00 85.06 106 THR A N 1
ATOM 835 C CA . THR A 1 106 ? -3.853 -6.272 7.798 1.00 85.06 106 THR A CA 1
ATOM 836 C C . THR A 1 106 ? -4.452 -4.951 8.274 1.00 85.06 106 THR A C 1
ATOM 838 O O . THR A 1 106 ? -4.939 -4.204 7.428 1.00 85.06 106 THR A O 1
ATOM 841 N N . PRO A 1 107 ? -4.377 -4.584 9.561 1.00 88.25 107 PRO A N 1
ATOM 842 C CA . PRO A 1 107 ? -4.905 -3.301 10.021 1.00 88.25 107 PRO A CA 1
ATOM 843 C C . PRO A 1 107 ? -4.229 -2.118 9.310 1.00 88.25 107 PRO A C 1
ATOM 845 O O . PRO A 1 107 ? -3.001 -2.022 9.314 1.00 88.25 107 PRO A O 1
ATOM 848 N N . HIS A 1 108 ? -5.005 -1.236 8.676 1.00 89.81 108 HIS A N 1
ATOM 849 C CA . HIS A 1 108 ? -4.476 -0.119 7.889 1.00 89.81 108 HIS A CA 1
ATOM 850 C C . HIS A 1 108 ? -5.494 1.014 7.715 1.00 89.81 108 HIS A C 1
ATOM 852 O O . HIS A 1 108 ? -6.692 0.824 7.881 1.00 89.81 108 HIS A O 1
ATOM 858 N N . ILE A 1 109 ? -5.000 2.189 7.325 1.00 88.38 109 ILE A N 1
ATOM 859 C CA . ILE A 1 109 ? -5.797 3.306 6.815 1.00 88.38 109 ILE A CA 1
ATOM 860 C C . ILE A 1 109 ? -5.418 3.530 5.355 1.00 88.38 109 ILE A C 1
ATOM 862 O O . ILE A 1 109 ? -4.241 3.731 5.044 1.00 88.38 109 ILE A O 1
ATOM 866 N N . THR A 1 110 ? -6.402 3.564 4.463 1.00 88.50 110 THR A N 1
ATOM 867 C CA . THR A 1 110 ? -6.179 3.938 3.059 1.00 88.50 110 THR A CA 1
ATOM 868 C C . THR A 1 110 ? -5.922 5.436 2.935 1.00 88.50 110 THR A C 1
ATOM 870 O O . THR A 1 110 ? -6.810 6.246 3.180 1.00 88.50 110 THR A O 1
ATOM 873 N N . LEU A 1 111 ? -4.693 5.811 2.564 1.00 88.75 111 LEU A N 1
ATOM 874 C CA . LEU A 1 111 ? -4.299 7.201 2.313 1.00 88.75 111 LEU A CA 1
ATOM 875 C C . LEU A 1 111 ? -4.560 7.613 0.865 1.00 88.75 111 LEU A C 1
ATOM 877 O O . LEU A 1 111 ? -5.065 8.703 0.608 1.00 88.75 111 LEU A O 1
ATOM 881 N N . VAL A 1 112 ? -4.193 6.745 -0.076 1.00 88.00 112 VAL A N 1
ATOM 882 C CA . VAL A 1 112 ? -4.412 6.937 -1.513 1.00 88.00 112 VAL A CA 1
ATOM 883 C C . VAL A 1 112 ? -4.981 5.640 -2.054 1.00 88.00 112 VAL A C 1
ATOM 885 O O . VAL A 1 112 ? -4.349 4.599 -1.893 1.00 88.00 112 VAL A O 1
ATOM 888 N N . SER A 1 113 ? -6.161 5.721 -2.668 1.00 85.44 113 SER A N 1
ATOM 889 C CA . SER A 1 113 ? -6.856 4.604 -3.319 1.00 85.44 113 SER A CA 1
ATOM 890 C C . SER A 1 113 ? -6.053 4.023 -4.486 1.00 85.44 113 SER A C 1
ATOM 892 O O . SER A 1 113 ? -5.047 4.595 -4.904 1.00 85.44 113 SER A O 1
ATOM 894 N N . PHE A 1 114 ? -6.512 2.893 -5.027 1.00 84.81 114 PHE A N 1
ATOM 895 C CA . PHE A 1 114 ? -5.851 2.213 -6.138 1.00 84.81 114 PHE A CA 1
ATOM 896 C C . PHE A 1 114 ? -5.547 3.149 -7.310 1.00 84.81 114 PHE A C 1
ATOM 898 O O . PHE A 1 114 ? -6.421 3.858 -7.813 1.00 84.81 114 PHE A O 1
ATOM 905 N N . PHE A 1 115 ? -4.301 3.113 -7.767 1.00 85.19 115 PHE A N 1
ATOM 906 C CA . PHE A 1 115 ? -3.855 3.830 -8.947 1.00 85.19 115 PHE A CA 1
ATOM 907 C C . PHE A 1 115 ? -2.868 3.010 -9.761 1.00 85.19 115 PHE A C 1
ATOM 909 O O . PHE A 1 115 ? -2.174 2.146 -9.236 1.00 85.19 115 PHE A O 1
ATOM 916 N N . LYS A 1 116 ? -2.782 3.293 -11.060 1.00 85.56 116 LYS A N 1
ATOM 917 C CA . LYS A 1 116 ? -1.910 2.558 -11.978 1.00 85.56 116 LYS A CA 1
ATOM 918 C C . LYS A 1 116 ? -0.677 3.379 -12.324 1.00 85.56 116 LYS A C 1
ATOM 920 O O . LYS A 1 116 ? -0.793 4.566 -12.614 1.00 85.56 116 LYS A O 1
ATOM 925 N N . ALA A 1 117 ? 0.486 2.739 -12.323 1.00 87.06 117 ALA A N 1
ATOM 926 C CA . ALA A 1 117 ? 1.738 3.342 -12.754 1.00 87.06 117 ALA A CA 1
ATOM 927 C C . ALA A 1 117 ? 2.592 2.340 -13.552 1.00 87.06 117 ALA A C 1
ATOM 929 O O . ALA A 1 117 ? 2.616 1.152 -13.217 1.00 87.06 117 ALA A O 1
ATOM 930 N N . PRO A 1 118 ? 3.314 2.792 -14.593 1.00 89.88 118 PRO A N 1
ATOM 931 C CA . PRO A 1 118 ? 4.321 1.977 -15.268 1.00 89.88 118 PRO A CA 1
ATOM 932 C C . PRO A 1 118 ? 5.404 1.475 -14.299 1.00 89.88 118 PRO A C 1
ATOM 934 O O . PRO A 1 118 ? 5.737 2.157 -13.327 1.00 89.88 118 PRO A O 1
ATOM 937 N N . ASP A 1 119 ? 6.001 0.313 -14.583 1.00 90.12 119 ASP A N 1
ATOM 938 C CA . ASP A 1 119 ? 7.040 -0.280 -13.724 1.00 90.12 119 ASP A CA 1
ATOM 939 C C . ASP A 1 119 ? 8.286 0.625 -13.589 1.00 90.12 119 ASP A C 1
ATOM 941 O O . ASP A 1 119 ? 8.898 0.698 -12.522 1.00 90.12 119 ASP A O 1
ATOM 945 N N . GLU A 1 120 ? 8.610 1.405 -14.625 1.00 89.69 120 GLU A N 1
ATOM 946 C CA . GLU A 1 120 ? 9.700 2.395 -14.615 1.00 89.69 120 GLU A CA 1
ATOM 947 C C . GLU A 1 120 ? 9.506 3.534 -13.596 1.00 89.69 120 GLU A C 1
ATOM 949 O O . GLU A 1 120 ? 10.482 4.179 -13.214 1.00 89.69 120 GLU A O 1
ATOM 954 N N . CYS A 1 121 ? 8.272 3.770 -13.128 1.00 88.75 121 CYS A N 1
ATOM 955 C CA . CYS A 1 121 ? 7.953 4.791 -12.125 1.00 88.75 121 CYS A CA 1
ATOM 956 C C . CYS A 1 121 ? 8.153 4.305 -10.678 1.00 88.75 121 CYS A C 1
ATOM 958 O O . CYS A 1 121 ? 8.103 5.110 -9.743 1.00 88.75 121 CYS A O 1
ATOM 960 N N . ALA A 1 122 ? 8.368 3.005 -10.448 1.00 88.25 122 ALA A N 1
ATOM 961 C CA . ALA A 1 122 ? 8.489 2.448 -9.099 1.00 88.25 122 ALA A CA 1
ATOM 962 C C . ALA A 1 122 ? 9.593 3.097 -8.233 1.00 88.25 122 ALA A C 1
ATOM 964 O O . ALA A 1 122 ? 9.362 3.317 -7.032 1.00 88.25 122 ALA A O 1
ATOM 965 N N . PRO A 1 123 ? 10.777 3.454 -8.779 1.00 88.56 123 PRO A N 1
ATOM 966 C CA . PRO A 1 123 ? 11.787 4.180 -8.020 1.00 88.56 123 PRO A CA 1
ATOM 967 C C . PRO A 1 123 ? 11.310 5.550 -7.535 1.00 88.56 123 PRO A C 1
ATOM 969 O O . PRO A 1 123 ? 11.581 5.907 -6.390 1.00 88.56 123 PRO A O 1
ATOM 972 N N . GLN A 1 124 ? 10.578 6.287 -8.370 1.00 89.12 124 GLN A N 1
ATOM 973 C CA . GLN A 1 124 ? 10.034 7.612 -8.083 1.00 89.12 124 GLN A CA 1
ATOM 974 C C . GLN A 1 124 ? 8.943 7.516 -7.016 1.00 89.12 124 GLN A C 1
ATOM 976 O O . GLN A 1 124 ? 9.003 8.252 -6.037 1.00 89.12 124 GLN A O 1
ATOM 981 N N . LEU A 1 125 ? 8.020 6.553 -7.133 1.00 90.31 125 LEU A N 1
ATOM 982 C CA . LEU A 1 125 ? 6.988 6.296 -6.117 1.00 90.31 125 LEU A CA 1
ATOM 983 C C . LEU A 1 125 ? 7.605 6.005 -4.743 1.00 90.31 125 LEU A C 1
ATOM 985 O O . LEU A 1 125 ? 7.169 6.537 -3.721 1.00 90.31 125 LEU A O 1
ATOM 989 N N . SER A 1 126 ? 8.655 5.183 -4.728 1.00 90.44 126 SER A N 1
ATOM 990 C CA . SER A 1 126 ? 9.375 4.818 -3.506 1.00 90.44 126 SER A CA 1
ATOM 991 C C . SER A 1 126 ? 10.185 5.985 -2.938 1.00 90.44 126 SER A C 1
ATOM 993 O O . SER A 1 126 ? 10.310 6.124 -1.721 1.00 90.44 126 SER A O 1
ATOM 995 N N . LYS A 1 127 ? 10.759 6.820 -3.810 1.00 90.44 127 LYS A N 1
ATOM 996 C CA . LYS A 1 127 ? 11.502 8.023 -3.428 1.00 90.44 127 LYS A CA 1
ATOM 997 C C . LYS A 1 127 ? 10.568 9.068 -2.813 1.00 90.44 127 LYS A C 1
ATOM 999 O O . LYS A 1 127 ? 10.850 9.508 -1.703 1.00 90.44 127 LYS A O 1
ATOM 1004 N N . ALA A 1 128 ? 9.442 9.361 -3.463 1.00 90.69 128 ALA A N 1
ATOM 1005 C CA . ALA A 1 128 ? 8.428 10.290 -2.971 1.00 90.69 128 ALA A CA 1
ATOM 1006 C C . ALA A 1 128 ? 7.924 9.890 -1.575 1.00 90.69 128 ALA A C 1
ATOM 1008 O O . ALA A 1 128 ? 7.799 10.731 -0.689 1.00 90.69 128 ALA A O 1
ATOM 1009 N N . LEU A 1 129 ? 7.712 8.589 -1.333 1.00 90.38 129 LEU A N 1
ATOM 1010 C CA . LEU A 1 129 ? 7.327 8.095 -0.009 1.00 90.38 129 LEU A CA 1
ATOM 1011 C C . LEU A 1 129 ? 8.427 8.318 1.043 1.00 90.38 129 LEU A C 1
ATOM 1013 O O . LEU A 1 129 ? 8.137 8.722 2.167 1.00 90.38 129 LEU A O 1
ATOM 1017 N N . LYS A 1 130 ? 9.697 8.073 0.699 1.00 90.12 130 LYS A N 1
ATOM 1018 C CA . LYS A 1 130 ? 10.828 8.322 1.611 1.00 90.12 130 LYS A CA 1
ATOM 1019 C C . LYS A 1 130 ? 10.978 9.807 1.931 1.00 90.12 130 LYS A C 1
ATOM 1021 O O . LYS A 1 130 ? 11.220 10.152 3.082 1.00 90.12 130 LYS A O 1
ATOM 1026 N N . GLU A 1 131 ? 10.831 10.672 0.935 1.00 90.38 131 GLU A N 1
ATOM 1027 C CA . GLU A 1 131 ? 10.890 12.125 1.110 1.00 90.38 131 GLU A CA 1
ATOM 1028 C C . GLU A 1 131 ? 9.736 12.625 1.977 1.00 90.38 131 GLU A C 1
ATOM 1030 O O . GLU A 1 131 ? 9.982 13.375 2.918 1.00 90.38 131 GLU A O 1
ATOM 1035 N N . LEU A 1 132 ? 8.519 12.115 1.758 1.00 89.62 132 LEU A N 1
ATOM 1036 C CA . LEU A 1 132 ? 7.366 12.374 2.619 1.00 89.62 132 LEU A CA 1
ATOM 1037 C C . LEU A 1 132 ? 7.666 12.017 4.081 1.00 89.62 132 LEU A C 1
ATOM 1039 O O . LEU A 1 132 ? 7.392 12.814 4.971 1.00 89.62 132 LEU A O 1
ATOM 1043 N N . MET A 1 133 ? 8.268 10.852 4.336 1.00 88.44 133 MET A N 1
ATOM 1044 C CA . MET A 1 133 ? 8.610 10.397 5.692 1.00 88.44 133 MET A CA 1
ATOM 1045 C C . MET A 1 133 ? 9.756 11.176 6.349 1.00 88.44 133 MET A C 1
ATOM 1047 O O . MET A 1 133 ? 9.912 11.102 7.568 1.00 88.44 133 MET A O 1
ATOM 1051 N N . ASN A 1 134 ? 10.540 11.921 5.570 1.00 88.69 134 ASN A N 1
ATOM 1052 C CA . ASN A 1 134 ? 11.593 12.800 6.077 1.00 88.69 134 ASN A CA 1
ATOM 1053 C C . ASN A 1 134 ? 11.084 14.215 6.396 1.00 88.69 134 ASN A C 1
ATOM 1055 O O . ASN A 1 134 ? 11.836 15.009 6.964 1.00 88.69 134 ASN A O 1
ATOM 1059 N N . LEU A 1 135 ? 9.839 14.552 6.037 1.00 85.19 135 LEU A N 1
ATOM 1060 C CA . LEU A 1 135 ? 9.269 15.856 6.358 1.00 85.19 135 LEU A CA 1
ATOM 1061 C C . LEU A 1 135 ? 9.062 16.009 7.875 1.00 85.19 135 LEU A C 1
ATOM 1063 O O . LEU A 1 135 ? 8.671 15.054 8.558 1.00 85.19 135 LEU A O 1
ATOM 1067 N N . PRO A 1 136 ? 9.283 17.219 8.421 1.00 79.75 136 PRO A N 1
ATOM 1068 C CA . PRO A 1 136 ? 9.026 17.491 9.826 1.00 79.75 136 PRO A CA 1
ATOM 1069 C C . PRO A 1 136 ? 7.547 17.257 10.139 1.00 79.75 136 PRO A C 1
ATOM 1071 O O . PRO A 1 136 ? 6.661 17.802 9.483 1.00 79.75 136 PRO A O 1
ATOM 1074 N N . GLY A 1 137 ? 7.295 16.424 11.148 1.00 75.25 137 GLY A N 1
ATOM 1075 C CA . GLY A 1 137 ? 5.945 16.060 11.548 1.00 75.25 137 GLY A CA 1
ATOM 1076 C C . GLY A 1 137 ? 5.245 15.112 10.583 1.00 75.25 137 GLY A C 1
ATOM 1077 O O . GLY A 1 137 ? 4.028 15.139 10.573 1.00 75.25 137 GLY A O 1
ATOM 1078 N N . ALA A 1 138 ? 5.956 14.305 9.781 1.00 77.88 138 ALA A N 1
ATOM 1079 C CA . ALA A 1 138 ? 5.379 13.190 9.012 1.00 77.88 138 ALA A CA 1
ATOM 1080 C C . ALA A 1 138 ? 5.109 11.934 9.859 1.00 77.88 138 ALA A C 1
ATOM 1082 O O . ALA A 1 138 ? 4.339 11.059 9.463 1.00 77.88 138 ALA A O 1
ATOM 1083 N N . ARG A 1 139 ? 5.758 11.839 11.025 1.00 78.88 139 ARG A N 1
ATOM 1084 C CA . ARG A 1 139 ? 5.493 10.808 12.027 1.00 78.88 139 ARG A CA 1
ATOM 1085 C C . ARG A 1 139 ? 4.532 11.357 13.065 1.00 78.88 139 ARG A C 1
ATOM 1087 O O . ARG A 1 139 ? 4.711 12.469 13.559 1.00 78.88 139 ARG A O 1
ATOM 1094 N N . ILE A 1 140 ? 3.518 10.564 13.379 1.00 79.06 140 ILE A N 1
ATOM 1095 C CA . ILE A 1 140 ? 2.586 10.868 14.455 1.00 79.06 140 ILE A CA 1
ATOM 1096 C C . ILE A 1 140 ? 3.168 10.248 15.727 1.00 79.06 140 ILE A C 1
ATOM 1098 O O . ILE A 1 140 ? 3.025 9.054 15.965 1.00 79.06 140 ILE A O 1
ATOM 1102 N N . ASP A 1 141 ? 3.834 11.067 16.540 1.00 78.31 141 ASP A N 1
ATOM 1103 C CA . ASP A 1 141 ? 4.436 10.634 17.814 1.00 78.31 141 ASP A CA 1
ATOM 1104 C C . ASP A 1 141 ? 3.428 10.639 18.982 1.00 78.31 141 ASP A C 1
ATOM 1106 O O . ASP A 1 141 ? 3.786 10.463 20.146 1.00 78.31 141 ASP A O 1
ATOM 1110 N N . ARG A 1 142 ? 2.144 10.849 18.674 1.00 83.69 142 ARG A N 1
ATOM 1111 C CA . ARG A 1 142 ? 1.026 10.808 19.617 1.00 83.69 142 ARG A CA 1
ATOM 1112 C C . ARG A 1 142 ? -0.018 9.779 19.176 1.00 83.69 142 ARG A C 1
ATOM 1114 O O . ARG A 1 142 ? -0.075 9.442 17.996 1.00 83.69 142 ARG A O 1
ATOM 1121 N N . PRO A 1 143 ? -0.876 9.297 20.084 1.00 83.88 143 PRO A N 1
ATOM 1122 C CA . PRO A 1 143 ? -2.012 8.474 19.694 1.00 83.88 143 PRO A CA 1
ATOM 1123 C C . PRO A 1 143 ? -2.917 9.212 18.698 1.00 83.88 143 PRO A C 1
ATOM 1125 O O . PRO A 1 143 ? -3.149 10.418 18.835 1.00 83.88 143 PRO A O 1
ATOM 1128 N N . ILE A 1 144 ? -3.416 8.470 17.709 1.00 86.06 144 ILE A N 1
ATOM 1129 C CA . ILE A 1 144 ? -4.473 8.928 16.805 1.00 86.06 144 ILE A CA 1
ATOM 1130 C C . ILE A 1 144 ? -5.804 8.824 17.556 1.00 86.06 144 ILE A C 1
ATOM 1132 O O . ILE A 1 144 ? -6.086 7.793 18.169 1.00 86.06 144 ILE A O 1
ATOM 1136 N N . GLY A 1 145 ? -6.610 9.882 17.519 1.00 87.44 145 GLY A N 1
ATOM 1137 C CA . GLY A 1 145 ? -7.970 9.876 18.042 1.00 87.44 145 GLY A CA 1
ATOM 1138 C C . GLY A 1 145 ? -8.852 8.960 17.202 1.00 87.44 145 GLY A C 1
ATOM 1139 O O . GLY A 1 145 ? -8.923 9.116 15.984 1.00 87.44 145 GLY A O 1
ATOM 1140 N N . LEU A 1 146 ? -9.506 7.999 17.852 1.00 89.25 146 LEU A N 1
ATOM 1141 C CA . LEU A 1 146 ? -10.411 7.054 17.210 1.00 89.25 146 LEU A CA 1
ATOM 1142 C C . LEU A 1 146 ? -11.810 7.177 17.803 1.00 89.25 146 LEU A C 1
ATOM 1144 O O . LEU A 1 146 ? -11.980 7.154 19.021 1.00 89.25 146 LEU A O 1
ATOM 1148 N N . GLU A 1 147 ? -12.802 7.260 16.930 1.00 89.12 147 GLU A N 1
ATOM 1149 C CA . GLU A 1 147 ? -14.214 7.355 17.268 1.00 89.12 147 GLU A CA 1
ATOM 1150 C C . GLU A 1 147 ? -14.910 6.062 16.853 1.00 89.12 147 GLU A C 1
ATOM 1152 O O . GLU A 1 147 ? -14.901 5.676 15.682 1.00 89.12 147 GLU A O 1
ATOM 1157 N N . LEU A 1 148 ? -15.487 5.358 17.828 1.00 87.06 148 LEU A N 1
ATOM 1158 C CA . LEU A 1 148 ? -16.269 4.159 17.554 1.00 87.06 148 LEU A CA 1
ATOM 1159 C C . LEU A 1 148 ? -17.539 4.550 16.799 1.00 87.06 148 LEU A C 1
ATOM 1161 O O . LEU A 1 148 ? -18.319 5.381 17.263 1.00 87.06 148 LEU A O 1
ATOM 1165 N N . TYR A 1 149 ? -17.782 3.878 15.684 1.00 86.62 149 TYR A N 1
ATOM 1166 C CA . TYR A 1 149 ? -19.026 3.976 14.946 1.00 86.62 149 TYR A CA 1
ATOM 1167 C C . TYR A 1 149 ? -19.629 2.595 14.768 1.00 86.62 149 TYR A C 1
ATOM 1169 O O . TYR A 1 149 ? -18.948 1.613 14.470 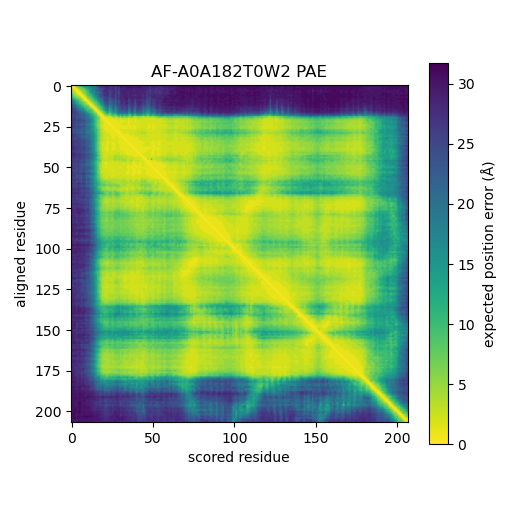1.00 86.62 149 TYR A O 1
ATOM 1177 N N . THR A 1 150 ? -20.937 2.510 14.965 1.00 86.31 150 THR A N 1
ATOM 1178 C CA . THR A 1 150 ? -21.686 1.267 14.831 1.00 86.31 150 THR A CA 1
ATOM 1179 C C . THR A 1 150 ? -23.000 1.561 14.134 1.00 86.3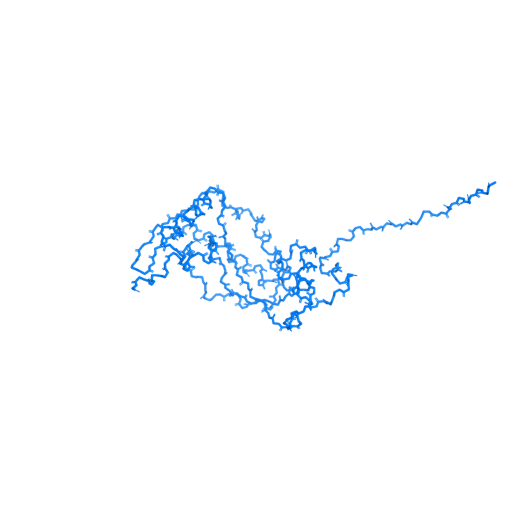1 150 THR A C 1
ATOM 1181 O O . THR A 1 150 ? -23.748 2.456 14.518 1.00 86.31 150 THR A O 1
ATOM 1184 N N . SER A 1 151 ? -23.271 0.785 13.100 1.00 85.38 151 SER A N 1
ATOM 1185 C CA . SER A 1 151 ? -24.500 0.770 12.321 1.00 85.38 151 SER A CA 1
ATOM 1186 C C . SER A 1 151 ? -24.911 -0.691 12.105 1.00 85.38 151 SER A C 1
ATOM 1188 O O . SER A 1 151 ? -24.099 -1.585 12.352 1.00 85.38 151 SER A O 1
ATOM 1190 N N . PRO A 1 152 ? -26.136 -0.968 11.626 1.00 84.56 152 PRO A N 1
ATOM 1191 C CA . PRO A 1 152 ? -26.552 -2.336 11.327 1.00 84.56 152 PRO A CA 1
ATOM 1192 C C . PRO A 1 152 ? -25.600 -3.051 10.368 1.00 84.56 152 PRO A C 1
ATOM 1194 O O . PRO A 1 152 ? -25.404 -4.254 10.502 1.00 84.56 152 PRO A O 1
ATOM 1197 N N . ASN A 1 153 ? -24.989 -2.297 9.444 1.00 79.19 153 ASN A N 1
ATOM 1198 C CA . ASN A 1 153 ? -24.181 -2.881 8.386 1.00 79.19 153 ASN A CA 1
ATOM 1199 C C . ASN A 1 153 ? -22.678 -2.866 8.653 1.00 79.19 153 ASN A C 1
ATOM 1201 O O . ASN A 1 153 ? -21.976 -3.674 8.065 1.00 79.19 153 ASN A O 1
ATOM 1205 N N . PHE A 1 154 ? -22.207 -1.975 9.524 1.00 76.88 154 PHE A N 1
ATOM 1206 C CA . PHE A 1 154 ? -20.792 -1.659 9.701 1.00 76.88 154 PHE A CA 1
ATOM 1207 C C . PHE A 1 154 ? -20.501 -1.312 11.161 1.00 76.88 154 PHE A C 1
ATOM 1209 O O . PHE A 1 154 ? -21.238 -0.528 11.768 1.00 76.88 154 PHE A O 1
ATOM 1216 N N . MET A 1 155 ? -19.399 -1.820 11.706 1.00 79.38 155 MET A N 1
ATOM 1217 C CA . MET A 1 155 ? -18.894 -1.441 13.025 1.00 79.38 155 MET A CA 1
ATOM 1218 C C . MET A 1 155 ? -17.393 -1.235 12.926 1.00 79.38 155 MET A C 1
ATOM 1220 O O . MET A 1 155 ? -16.669 -2.163 12.614 1.00 79.38 155 MET A O 1
ATOM 1224 N N . GLY A 1 156 ? -16.896 -0.051 13.251 1.00 82.75 156 GLY A N 1
ATOM 1225 C CA . GLY A 1 156 ? -15.476 0.228 13.110 1.00 82.75 156 GLY A CA 1
ATOM 1226 C C . GLY A 1 156 ? -15.058 1.489 13.836 1.00 82.75 156 GLY A C 1
ATOM 1227 O O . GLY A 1 156 ? -15.842 2.115 14.549 1.00 82.75 156 GLY A O 1
ATOM 1228 N N . PHE A 1 157 ? -13.800 1.857 13.640 1.00 86.00 157 PHE A N 1
ATOM 1229 C CA . PHE A 1 157 ? -13.252 3.100 14.156 1.00 86.00 157 PHE A CA 1
ATOM 1230 C C . PHE A 1 157 ? -13.061 4.090 13.014 1.00 86.00 157 PHE A C 1
ATOM 1232 O O . PHE A 1 157 ? -12.438 3.770 11.998 1.00 86.00 157 PHE A O 1
ATOM 1239 N N . PHE A 1 158 ? -13.562 5.302 13.216 1.00 87.94 158 PHE A N 1
ATOM 1240 C CA . PHE A 1 158 ? -13.208 6.457 12.411 1.00 87.94 158 PHE A CA 1
ATOM 1241 C C . PHE A 1 158 ? -12.069 7.213 13.065 1.00 87.94 158 PHE A C 1
ATOM 1243 O O . PHE A 1 158 ? -11.936 7.247 14.285 1.00 87.94 158 PHE A O 1
ATOM 1250 N N . VAL A 1 159 ? -11.233 7.823 12.239 1.00 89.25 159 VAL A N 1
ATOM 1251 C CA . VAL A 1 159 ? -10.202 8.736 12.715 1.00 89.25 159 VAL A CA 1
ATOM 1252 C C . VAL A 1 159 ? -10.853 10.079 13.043 1.00 89.25 159 VAL A C 1
ATOM 1254 O O . VAL A 1 159 ? -11.589 10.613 12.215 1.00 89.25 159 VAL A O 1
ATOM 1257 N N . ALA A 1 160 ? -10.558 10.625 14.223 1.00 89.88 160 ALA A N 1
ATOM 1258 C CA . ALA A 1 160 ? -11.017 11.945 14.645 1.00 89.88 160 ALA A CA 1
ATOM 1259 C C . ALA A 1 160 ? -10.637 13.019 13.610 1.00 89.88 160 ALA A C 1
ATOM 1261 O O . ALA A 1 160 ? -9.589 12.933 12.962 1.00 89.88 160 ALA A O 1
ATOM 1262 N N . GLU A 1 16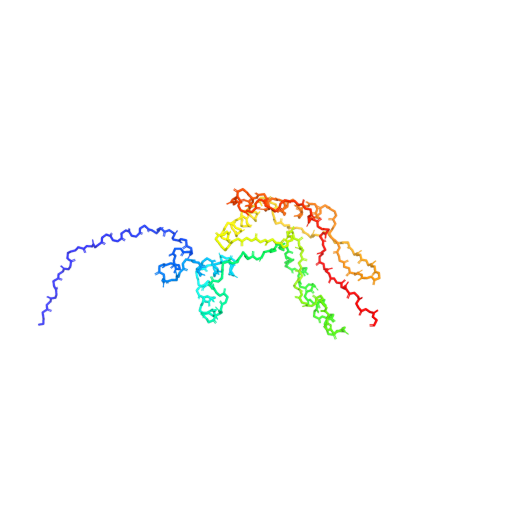1 ? -11.476 14.046 13.464 1.00 87.88 161 GLU A N 1
ATOM 1263 C CA . GLU A 1 161 ? -11.403 15.002 12.350 1.00 87.88 161 GLU A CA 1
ATOM 1264 C C . GLU A 1 161 ? -10.013 15.643 12.172 1.00 87.88 161 GLU A C 1
ATOM 1266 O O . GLU A 1 161 ? -9.493 15.708 11.054 1.00 87.88 161 GLU A O 1
ATOM 1271 N N . ASP A 1 162 ? -9.366 16.060 13.261 1.00 88.25 162 ASP A N 1
ATOM 1272 C CA . ASP A 1 162 ? -8.034 16.678 13.220 1.00 88.25 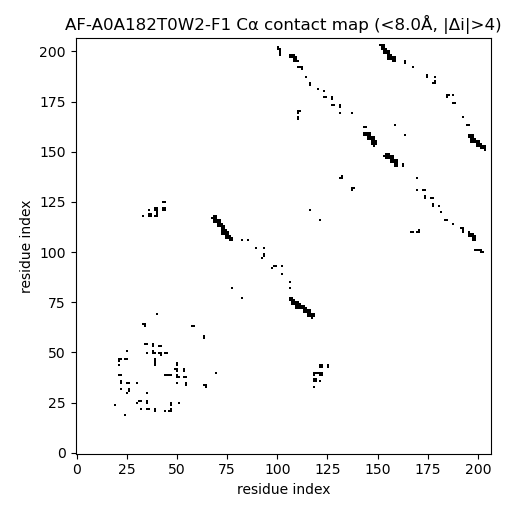162 ASP A CA 1
ATOM 1273 C C . ASP A 1 162 ? -6.958 15.737 12.657 1.00 88.25 162 ASP A C 1
ATOM 1275 O O . ASP A 1 162 ? -6.113 16.142 11.846 1.00 88.25 162 ASP A O 1
ATOM 1279 N N . ASP A 1 163 ? -7.012 14.464 13.051 1.00 89.38 163 ASP A N 1
ATOM 1280 C CA . ASP A 1 163 ? -6.077 13.429 12.615 1.00 89.38 163 ASP A CA 1
ATOM 1281 C C . ASP A 1 163 ? -6.371 12.970 11.190 1.00 89.38 163 ASP A C 1
ATOM 1283 O O . ASP A 1 163 ? -5.449 12.798 10.389 1.00 89.38 163 ASP A O 1
ATOM 1287 N N . ALA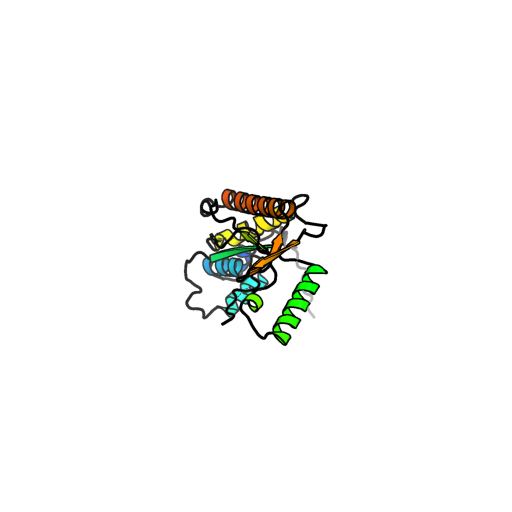 A 1 164 ? -7.647 12.870 10.823 1.00 88.31 164 ALA A N 1
ATOM 1288 C CA . ALA A 1 164 ? -8.073 12.600 9.458 1.00 88.31 164 ALA A CA 1
ATOM 1289 C C . ALA A 1 164 ? -7.585 13.705 8.509 1.00 88.31 164 ALA A C 1
ATOM 1291 O O . ALA A 1 164 ? -7.006 13.430 7.456 1.00 88.31 164 ALA A O 1
ATOM 1292 N N . ASN A 1 165 ? -7.734 14.971 8.907 1.00 88.75 165 ASN A N 1
ATOM 1293 C CA . ASN A 1 165 ? -7.233 16.119 8.155 1.00 88.75 165 ASN A CA 1
ATOM 1294 C C . ASN A 1 165 ? -5.707 16.093 8.016 1.00 88.75 165 ASN A C 1
ATOM 1296 O O . ASN A 1 165 ? -5.169 16.459 6.968 1.00 88.75 165 ASN A O 1
ATOM 1300 N N . TYR A 1 166 ? -4.995 15.649 9.050 1.00 88.75 166 TYR A N 1
ATOM 1301 C CA . TYR A 1 166 ? -3.553 15.454 8.991 1.00 88.75 166 TYR A CA 1
ATOM 1302 C C . TYR A 1 166 ? -3.149 14.350 7.996 1.00 88.75 166 TYR A C 1
ATOM 1304 O O . TYR A 1 166 ? -2.333 14.609 7.106 1.00 88.75 166 TYR A O 1
ATOM 1312 N N . LEU A 1 167 ? -3.761 13.164 8.069 1.00 89.38 167 LEU A N 1
ATOM 1313 C CA . LEU A 1 167 ? -3.497 12.054 7.142 1.00 89.38 167 LEU A CA 1
ATOM 1314 C C . LEU A 1 167 ? -3.824 12.440 5.693 1.00 89.38 167 LEU A C 1
ATOM 1316 O O . LEU A 1 167 ? -3.064 12.132 4.773 1.00 89.38 167 LEU A O 1
ATOM 1320 N N . LYS A 1 168 ? -4.896 13.213 5.489 1.00 88.88 168 LYS A N 1
ATOM 1321 C CA . LYS A 1 168 ? -5.263 13.780 4.186 1.00 88.88 168 LYS A CA 1
ATOM 1322 C C . LYS A 1 168 ? -4.188 14.699 3.624 1.00 88.88 168 LYS A C 1
ATOM 1324 O O . LYS A 1 168 ? -3.891 14.623 2.434 1.00 88.88 168 LYS A O 1
ATOM 1329 N N . ARG A 1 169 ? -3.578 15.554 4.452 1.00 89.31 169 ARG A N 1
ATOM 1330 C CA . ARG A 1 169 ? -2.465 16.413 4.012 1.00 89.31 169 ARG A CA 1
ATOM 1331 C C . ARG A 1 169 ? -1.252 15.590 3.585 1.00 89.31 169 ARG A C 1
ATOM 1333 O O . ARG A 1 169 ? -0.656 15.918 2.563 1.00 89.31 169 ARG A O 1
ATOM 1340 N N . LEU A 1 170 ? -0.922 14.514 4.304 1.00 89.19 170 LEU A N 1
ATOM 1341 C CA . LEU A 1 170 ? 0.157 13.602 3.904 1.00 89.19 170 LEU A CA 1
ATOM 1342 C C . LEU A 1 170 ? -0.136 12.925 2.560 1.00 89.19 170 LEU A C 1
ATOM 1344 O O . LEU A 1 170 ? 0.725 12.915 1.681 1.00 89.19 170 LEU A O 1
ATOM 1348 N N . ALA A 1 171 ? -1.357 12.419 2.375 1.00 90.19 171 ALA A N 1
ATOM 1349 C CA . ALA A 1 171 ? -1.786 11.809 1.119 1.00 90.19 171 ALA A CA 1
ATOM 1350 C C . ALA A 1 171 ? -1.703 12.797 -0.057 1.00 90.19 171 ALA A C 1
ATOM 1352 O O . ALA A 1 171 ? -1.132 12.481 -1.100 1.00 90.19 171 ALA A O 1
ATOM 1353 N N . LEU A 1 172 ? -2.207 14.023 0.123 1.00 88.50 172 LEU A N 1
ATOM 1354 C CA . LEU A 1 172 ? -2.142 15.075 -0.896 1.00 88.50 172 LEU A CA 1
ATOM 1355 C C . LEU A 1 172 ? -0.700 15.462 -1.235 1.00 88.50 172 LEU A C 1
ATOM 1357 O O . LEU A 1 172 ? -0.384 15.676 -2.404 1.00 88.50 172 LEU A O 1
ATOM 1361 N N . GLN A 1 173 ? 0.181 15.529 -0.236 1.00 89.06 173 GLN A N 1
ATOM 1362 C CA . GLN A 1 173 ? 1.594 15.823 -0.456 1.00 89.06 173 GLN A CA 1
ATOM 1363 C C . GLN A 1 173 ? 2.284 14.703 -1.245 1.00 89.06 173 GLN A C 1
ATOM 1365 O O . GLN A 1 173 ? 3.037 14.997 -2.171 1.00 89.06 173 GLN A O 1
ATOM 1370 N N . TYR A 1 174 ? 1.987 13.436 -0.935 1.00 89.44 174 TYR A N 1
ATOM 1371 C CA . TYR A 1 174 ? 2.481 12.294 -1.707 1.00 89.44 174 TYR A CA 1
ATOM 1372 C C . TYR A 1 174 ? 2.029 12.361 -3.168 1.00 89.44 174 TYR A C 1
ATOM 1374 O O . TYR A 1 174 ? 2.856 12.303 -4.075 1.00 89.44 174 TYR A O 1
ATOM 1382 N N . VAL A 1 175 ? 0.726 12.546 -3.402 1.00 87.38 175 VAL A N 1
ATOM 1383 C CA . VAL A 1 175 ? 0.158 12.649 -4.754 1.00 87.38 175 VAL A CA 1
ATOM 1384 C C . VAL A 1 175 ? 0.793 13.801 -5.526 1.00 87.38 175 VAL A C 1
ATOM 1386 O O . VAL A 1 175 ? 1.139 13.642 -6.697 1.00 87.38 175 VAL A O 1
ATOM 1389 N N . LYS A 1 176 ? 0.995 14.949 -4.871 1.00 86.25 176 LYS A N 1
ATOM 1390 C CA . LYS A 1 176 ? 1.661 16.103 -5.473 1.00 86.25 176 LYS A CA 1
ATOM 1391 C C . LYS A 1 176 ? 3.083 15.756 -5.913 1.00 86.25 176 LYS A C 1
ATOM 1393 O O . LYS A 1 176 ? 3.426 16.036 -7.058 1.00 86.25 176 LYS A O 1
ATOM 1398 N N . GLU A 1 177 ? 3.880 15.137 -5.047 1.00 85.69 177 GLU A N 1
ATOM 1399 C CA . GLU A 1 177 ? 5.269 14.764 -5.347 1.00 85.69 177 GLU A CA 1
ATOM 1400 C C . GLU A 1 177 ? 5.356 13.776 -6.520 1.00 85.69 177 GLU A C 1
ATOM 1402 O O . GLU A 1 177 ? 6.139 13.952 -7.458 1.00 85.69 177 GLU A O 1
ATOM 1407 N N . VAL A 1 178 ? 4.478 12.770 -6.513 1.00 84.69 178 VAL A N 1
ATOM 1408 C CA . VAL A 1 178 ? 4.388 11.765 -7.577 1.00 84.69 178 VAL A CA 1
ATOM 1409 C C . VAL A 1 178 ? 3.968 12.392 -8.910 1.00 84.69 178 VAL A C 1
ATOM 1411 O O . VAL A 1 178 ? 4.545 12.062 -9.945 1.00 84.69 178 VAL A O 1
ATOM 1414 N N . SER A 1 179 ? 3.027 13.339 -8.888 1.00 80.12 179 SER A N 1
ATOM 1415 C CA . SER A 1 179 ? 2.535 14.022 -10.094 1.00 80.12 179 SER A CA 1
ATOM 1416 C C . SER A 1 179 ? 3.576 14.956 -10.721 1.00 80.12 179 SER A C 1
ATOM 1418 O O . SER A 1 179 ? 3.598 15.108 -11.936 1.00 80.12 179 SER A O 1
ATOM 1420 N N . HIS A 1 180 ? 4.453 15.577 -9.921 1.00 73.19 180 HIS A N 1
ATOM 1421 C CA . HIS A 1 180 ? 5.550 16.406 -10.449 1.00 73.19 180 HIS A CA 1
ATOM 1422 C C . HIS A 1 180 ? 6.684 15.559 -11.039 1.00 73.19 180 HIS A C 1
ATOM 1424 O O . HIS A 1 180 ? 7.398 16.014 -11.929 1.00 73.19 180 HIS A O 1
ATOM 1430 N N . SER A 1 181 ? 6.856 14.334 -10.539 1.00 67.19 181 SER A N 1
ATOM 1431 C CA . SER A 1 181 ? 7.952 13.443 -10.929 1.00 67.19 181 SER A CA 1
ATOM 1432 C C . SER A 1 181 ? 7.656 12.594 -12.170 1.00 67.19 181 SER A C 1
ATOM 1434 O O . SER A 1 181 ? 8.572 11.963 -12.697 1.00 67.19 181 SER A O 1
ATOM 1436 N N . SER A 1 182 ? 6.400 12.539 -12.629 1.00 60.81 182 SER A N 1
ATOM 1437 C CA . SER A 1 182 ? 6.003 11.774 -13.814 1.00 60.81 182 SER A CA 1
ATOM 1438 C C . SER A 1 182 ? 4.764 12.376 -14.478 1.00 60.81 182 SER A C 1
ATOM 1440 O O . SER A 1 182 ? 3.662 12.306 -13.931 1.00 60.81 182 SER A O 1
ATOM 1442 N N . GLU A 1 183 ? 4.923 12.907 -15.696 1.00 56.00 183 GLU A N 1
ATOM 1443 C CA . GLU A 1 183 ? 3.805 13.407 -16.517 1.00 56.00 183 GLU A CA 1
ATOM 1444 C C . GLU A 1 183 ? 2.759 12.309 -16.798 1.00 56.00 183 GLU A C 1
ATOM 1446 O O . GLU A 1 183 ? 1.573 12.594 -16.959 1.00 56.00 183 GLU A O 1
ATOM 1451 N N . HIS A 1 184 ? 3.168 11.034 -16.764 1.00 57.72 184 HIS A N 1
ATOM 1452 C CA . HIS A 1 184 ? 2.287 9.877 -16.939 1.00 57.72 184 HIS A CA 1
ATOM 1453 C C . HIS A 1 184 ? 1.359 9.608 -15.740 1.00 57.72 184 HIS A C 1
ATOM 1455 O O . HIS A 1 184 ? 0.403 8.845 -15.876 1.00 57.72 184 HIS A O 1
ATOM 1461 N N . LEU A 1 185 ? 1.603 10.236 -14.582 1.00 58.06 185 LEU A N 1
ATOM 1462 C CA . LEU A 1 185 ? 0.823 10.063 -13.347 1.00 58.06 185 LEU A CA 1
ATOM 1463 C C . LEU A 1 185 ? -0.100 11.252 -13.037 1.00 58.06 185 LEU A C 1
ATOM 1465 O O . LEU A 1 185 ? -0.679 11.324 -11.956 1.00 58.06 185 LEU A O 1
ATOM 1469 N N . CYS A 1 186 ? -0.300 12.158 -13.999 1.00 50.00 186 CYS A N 1
ATOM 1470 C CA . CYS A 1 186 ? -1.139 13.353 -13.843 1.00 50.00 186 CYS A CA 1
ATOM 1471 C C . CYS A 1 186 ? -2.624 13.044 -13.517 1.00 50.00 186 CYS A C 1
ATOM 1473 O O . CYS A 1 186 ? -3.350 13.907 -13.029 1.00 50.00 186 CYS A O 1
ATOM 1475 N N . TRP A 1 187 ? -3.074 11.797 -13.710 1.00 50.81 187 TRP A N 1
ATOM 1476 C CA . TRP A 1 187 ? -4.440 11.332 -13.419 1.00 50.81 187 TRP A CA 1
ATOM 1477 C C . TRP A 1 187 ? -4.732 11.055 -11.931 1.00 50.81 187 TRP A C 1
ATOM 1479 O O . TRP A 1 187 ? -5.820 10.591 -11.603 1.00 50.81 187 TRP A O 1
ATOM 1489 N N . LEU A 1 188 ? -3.789 11.323 -11.019 1.00 51.94 188 LEU A N 1
ATOM 1490 C CA . LEU A 1 188 ? -3.932 11.047 -9.581 1.00 51.94 188 LEU A CA 1
ATOM 1491 C C . LEU A 1 188 ? -4.708 12.118 -8.779 1.00 51.94 188 LEU A C 1
ATOM 1493 O O . LEU A 1 188 ? -4.848 11.973 -7.564 1.00 51.94 188 LEU A O 1
ATOM 1497 N N . LEU A 1 189 ? -5.218 13.188 -9.405 1.00 45.78 189 LEU A N 1
ATOM 1498 C CA . LEU A 1 189 ? -6.002 14.238 -8.725 1.00 45.78 189 LEU A CA 1
ATOM 1499 C C . LEU A 1 189 ? -7.531 13.979 -8.811 1.00 45.78 189 LEU A C 1
ATOM 1501 O O . LEU A 1 189 ? -8.004 13.441 -9.807 1.00 45.78 189 LEU A O 1
ATOM 1505 N N . PRO A 1 190 ? -8.315 14.303 -7.757 1.00 51.34 190 PRO A N 1
ATOM 1506 C CA . PRO A 1 190 ? -9.334 13.395 -7.200 1.00 51.34 190 PRO A CA 1
ATOM 1507 C C . PRO A 1 190 ? -10.752 13.525 -7.794 1.00 51.34 190 PRO A C 1
ATOM 1509 O O . PRO A 1 190 ? -11.137 14.596 -8.265 1.00 51.34 190 PRO A O 1
ATOM 1512 N N . PRO A 1 191 ? -11.566 12.453 -7.652 1.00 42.56 191 PRO A N 1
ATOM 1513 C CA . PRO A 1 191 ? -12.575 12.455 -6.584 1.00 42.56 191 PRO A CA 1
ATOM 1514 C C . PRO A 1 191 ? -12.611 11.126 -5.794 1.00 42.56 191 PRO A C 1
ATOM 1516 O O . PRO A 1 191 ? -13.603 10.415 -5.840 1.00 42.56 191 PRO A O 1
ATOM 1519 N N . TYR A 1 192 ? -11.550 10.754 -5.065 1.00 42.56 192 TYR A N 1
ATOM 1520 C CA . TYR A 1 192 ? -11.539 9.482 -4.304 1.00 42.56 192 TYR A CA 1
ATOM 1521 C C . TYR A 1 192 ? -10.882 9.566 -2.919 1.00 42.56 192 TYR A C 1
ATOM 1523 O O . TYR A 1 192 ? -10.263 8.609 -2.459 1.00 42.56 192 TYR A O 1
ATOM 1531 N N . LEU A 1 193 ? -11.022 10.701 -2.229 1.00 42.19 193 LEU A N 1
ATOM 1532 C CA . LEU A 1 193 ? -10.738 10.773 -0.790 1.00 42.19 193 LEU A CA 1
ATOM 1533 C C . LEU A 1 193 ? -12.002 10.342 -0.035 1.00 42.19 193 LEU A C 1
ATOM 1535 O O . LEU A 1 193 ? -12.793 11.187 0.379 1.00 42.19 193 LEU A O 1
ATOM 1539 N N . ASN A 1 194 ? -12.214 9.028 0.075 1.00 40.06 194 ASN A N 1
ATOM 1540 C CA . ASN A 1 194 ? -13.220 8.464 0.979 1.00 40.06 194 ASN A CA 1
ATOM 1541 C C . ASN A 1 194 ? -12.794 8.719 2.442 1.00 40.06 194 ASN A C 1
ATOM 1543 O O . ASN A 1 194 ? -11.597 8.890 2.699 1.00 40.06 194 ASN A O 1
ATOM 1547 N N . PRO A 1 195 ? -13.732 8.784 3.404 1.00 40.59 195 PRO A N 1
ATOM 1548 C CA . PRO A 1 195 ? -13.388 8.967 4.807 1.00 40.59 195 PRO A CA 1
ATOM 1549 C C . PRO A 1 195 ? -12.483 7.818 5.260 1.00 40.59 195 PRO A C 1
ATOM 1551 O O . PRO A 1 195 ? -12.702 6.663 4.907 1.00 40.59 195 PRO A O 1
ATOM 1554 N N . PHE A 1 196 ? -11.427 8.160 5.992 1.00 46.19 196 PHE A N 1
ATOM 1555 C CA . PHE A 1 196 ? -10.408 7.238 6.479 1.00 46.19 196 PHE A CA 1
ATOM 1556 C C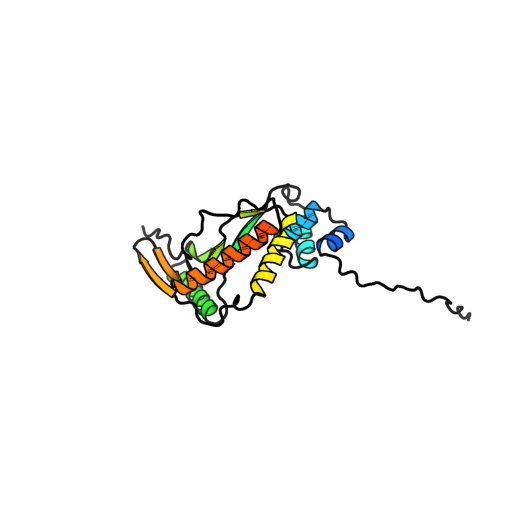 . PHE A 1 196 ? -11.037 6.186 7.402 1.00 46.19 196 PHE A C 1
ATOM 1558 O O . PHE A 1 196 ? -11.244 6.436 8.589 1.00 46.19 196 PHE A O 1
ATOM 1565 N N . VAL A 1 197 ? -11.362 5.020 6.849 1.00 43.91 197 VAL A N 1
ATOM 1566 C CA . VAL A 1 197 ? -11.839 3.863 7.606 1.00 43.91 197 VAL A CA 1
ATOM 1567 C C . VAL A 1 197 ? -10.615 3.080 8.080 1.00 43.91 197 VAL A C 1
ATOM 1569 O O . VAL A 1 197 ? -9.801 2.642 7.269 1.00 43.91 197 VAL A O 1
ATOM 1572 N N . LEU A 1 198 ? -10.455 2.959 9.402 1.00 43.00 198 LEU A N 1
ATOM 1573 C CA . LEU A 1 198 ? -9.355 2.219 10.038 1.00 43.00 198 LEU A CA 1
ATOM 1574 C C . LEU A 1 198 ? -9.579 0.700 9.986 1.00 43.00 198 LEU A C 1
ATOM 1576 O O . LEU A 1 198 ? -8.628 -0.069 10.095 1.00 43.00 198 LEU A O 1
ATOM 1580 N N . LEU A 1 199 ? -10.835 0.270 9.859 1.00 39.12 199 LEU A N 1
ATOM 1581 C CA . LEU A 1 199 ? -11.245 -1.123 9.745 1.00 39.12 199 LEU A CA 1
ATOM 1582 C C . LEU A 1 199 ? -12.571 -1.190 8.980 1.00 39.12 199 LEU A C 1
ATOM 1584 O O . LEU A 1 199 ? -13.587 -0.744 9.511 1.00 39.12 199 LEU A O 1
ATOM 1588 N N . ASP A 1 200 ? -12.585 -1.802 7.794 1.00 35.59 200 ASP A N 1
ATOM 1589 C CA . ASP A 1 200 ? -13.795 -2.454 7.272 1.00 35.59 200 ASP A CA 1
ATOM 1590 C C . ASP A 1 200 ? -14.067 -3.692 8.141 1.00 35.59 200 ASP A C 1
ATOM 1592 O O . ASP A 1 200 ? -13.836 -4.842 7.766 1.00 35.59 200 ASP A O 1
ATOM 1596 N N . LEU A 1 201 ? -14.471 -3.450 9.387 1.00 37.06 201 LEU A N 1
ATOM 1597 C CA . LEU A 1 201 ? -15.029 -4.465 10.258 1.00 37.06 201 LEU A CA 1
ATOM 1598 C C . LEU A 1 201 ? -16.524 -4.523 9.939 1.00 37.06 201 LEU A C 1
ATOM 1600 O O . LEU A 1 201 ? -17.295 -3.621 10.259 1.00 37.06 201 LEU A O 1
ATOM 1604 N N . LEU A 1 202 ? -16.895 -5.640 9.318 1.00 30.78 202 LEU A N 1
ATOM 1605 C CA . LEU A 1 202 ? -18.243 -6.029 8.911 1.00 30.78 202 LEU A CA 1
ATOM 1606 C C . LEU A 1 202 ? -18.717 -5.361 7.614 1.00 30.78 202 LEU A C 1
ATOM 1608 O O . LEU A 1 202 ? -19.343 -4.314 7.630 1.00 30.78 202 LEU A O 1
ATOM 1612 N N . GLU A 1 203 ? -18.556 -6.073 6.498 1.00 29.66 203 GLU A N 1
ATOM 1613 C CA . GLU A 1 203 ? -19.760 -6.406 5.740 1.00 29.66 203 GLU A CA 1
ATOM 1614 C C . GLU A 1 203 ? -20.476 -7.500 6.536 1.00 29.66 203 GLU A C 1
ATOM 1616 O O . GLU A 1 203 ? -20.045 -8.653 6.622 1.00 29.66 203 GLU A O 1
ATOM 1621 N N . THR A 1 204 ? -21.540 -7.098 7.213 1.00 33.25 204 THR A N 1
ATOM 1622 C CA . THR A 1 204 ? -22.527 -7.999 7.801 1.00 33.25 204 THR A CA 1
ATOM 1623 C C . THR A 1 204 ? -23.225 -8.766 6.679 1.00 33.25 204 THR A C 1
ATOM 1625 O O . THR A 1 204 ? -24.249 -8.348 6.155 1.00 33.25 204 THR A O 1
ATOM 1628 N N . ASN A 1 205 ? -22.728 -9.957 6.363 1.00 27.72 205 ASN A N 1
ATOM 1629 C CA . ASN A 1 205 ? -23.642 -11.052 6.050 1.00 27.72 205 ASN A CA 1
ATOM 1630 C C . ASN A 1 205 ? -23.992 -11.737 7.370 1.00 27.72 205 ASN A C 1
ATOM 1632 O O . ASN A 1 205 ? -23.456 -12.781 7.729 1.00 27.72 205 ASN A O 1
ATOM 1636 N N . LEU A 1 206 ? -24.857 -11.059 8.124 1.00 31.30 206 LEU A N 1
ATOM 1637 C CA . LEU A 1 206 ? -25.665 -11.651 9.179 1.00 31.30 206 LEU A CA 1
ATOM 1638 C C . LEU A 1 206 ? -27.054 -11.884 8.579 1.00 31.30 206 LEU A C 1
ATOM 1640 O O . LEU A 1 206 ? -27.954 -11.079 8.790 1.0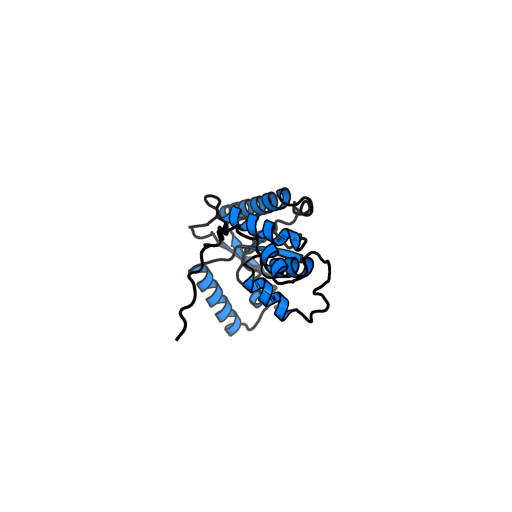0 31.30 206 LEU A O 1
ATOM 1644 N N . LEU A 1 207 ? -27.177 -12.957 7.796 1.00 30.88 207 LEU A N 1
ATOM 1645 C CA . LEU A 1 207 ? -28.387 -13.764 7.612 1.00 30.88 207 LEU A CA 1
ATOM 1646 C C . LEU A 1 207 ? -27.968 -15.186 7.228 1.00 30.88 207 LEU A C 1
ATOM 1648 O O . LEU A 1 207 ? -27.172 -15.323 6.273 1.00 30.88 207 LEU A O 1
#

Foldseek 3Di:
DDDDDDDPDDDPPPPPPPVDQLLRVVVVVVDDNLLLLQLCLVQLVPHNVSSVVVCVVCVPPPCSPPFFWDKDWDKDADDDPVLVVVVVVLVVCCVPVNDDPQNVDRQTWTLADIDTGGSNCSVQLSVLVVVLCPDVPSDDPDDFDWDWDDDPQFTATFTDPVVQVVSNVSSVSSLVSSVVVDVVSVPRDDDPPDGTTRTRPGRDPPD

Radius of gyration: 23.77 Å; Cα contacts (8 Å, |Δi|>4): 221; chains: 1; bounding box: 93×41×42 Å

Mean predicted aligned error: 11.13 Å